Protein AF-0000000073407447 (afdb_homodimer)

Structure (mmCIF, N/CA/C/O backbone):
data_AF-0000000073407447-model_v1
#
loop_
_entity.id
_entity.type
_entity.pdbx_description
1 polymer 'Isochorismatase family protein'
#
loop_
_atom_site.group_PDB
_atom_site.id
_atom_site.type_symbol
_atom_site.label_atom_id
_atom_site.label_alt_id
_atom_site.label_comp_id
_atom_site.label_asym_id
_atom_site.label_entit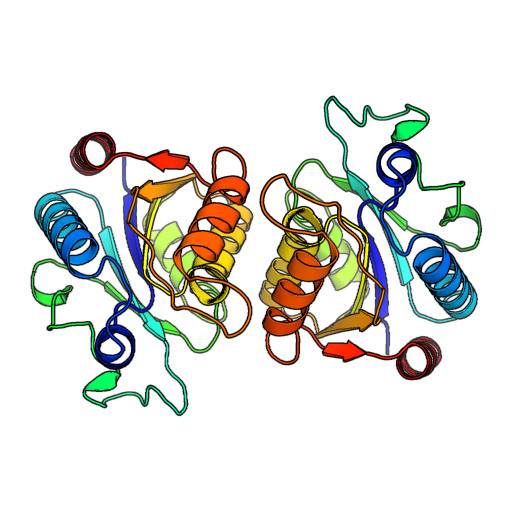y_id
_atom_site.label_seq_id
_atom_site.pdbx_PDB_ins_code
_atom_site.Cartn_x
_atom_site.Cartn_y
_atom_site.Cartn_z
_atom_site.occupancy
_atom_site.B_iso_or_equiv
_atom_site.auth_seq_id
_atom_site.auth_comp_id
_atom_site.auth_asym_id
_atom_site.auth_atom_id
_atom_site.pdbx_PDB_model_num
ATOM 1 N N . MET A 1 1 ? -17.25 -22.188 -3.436 1 57.66 1 MET A N 1
ATOM 2 C CA . MET A 1 1 ? -16.812 -20.812 -3.305 1 57.66 1 MET A CA 1
ATOM 3 C C . MET A 1 1 ? -15.688 -20.5 -4.273 1 57.66 1 MET A C 1
ATOM 5 O O . MET A 1 1 ? -14.836 -21.344 -4.535 1 57.66 1 MET A O 1
ATOM 9 N N . THR A 1 2 ? -15.875 -19.438 -5.273 1 84.75 2 THR A N 1
ATOM 10 C CA . THR A 1 2 ? -14.961 -19.188 -6.383 1 84.75 2 THR A CA 1
ATOM 11 C C . THR A 1 2 ? -13.797 -18.312 -5.934 1 84.75 2 THR A C 1
ATOM 13 O O . THR A 1 2 ? -13.992 -17.312 -5.242 1 84.75 2 THR A O 1
ATOM 16 N N . CYS A 1 3 ? -12.609 -18.906 -5.887 1 93.19 3 CYS A N 1
ATOM 17 C CA . CYS A 1 3 ? -11.391 -18.172 -5.555 1 93.19 3 CYS A CA 1
ATOM 18 C C . CYS A 1 3 ? -10.492 -18.031 -6.777 1 93.19 3 CYS A C 1
ATOM 20 O O . CYS A 1 3 ? -10.734 -18.656 -7.809 1 93.19 3 CYS A O 1
ATOM 22 N N . ALA A 1 4 ? -9.586 -17.078 -6.684 1 96.62 4 ALA A N 1
ATOM 23 C CA . ALA A 1 4 ? -8.57 -16.938 -7.719 1 96.62 4 ALA A CA 1
ATOM 24 C C . ALA A 1 4 ? -7.168 -17.016 -7.125 1 96.62 4 ALA A C 1
ATOM 26 O O . ALA A 1 4 ? -6.914 -16.469 -6.047 1 96.62 4 ALA A O 1
ATOM 27 N N . LEU A 1 5 ? -6.359 -17.734 -7.762 1 97.06 5 LEU A N 1
ATOM 28 C CA . LEU A 1 5 ? -4.922 -17.734 -7.508 1 97.06 5 LEU A CA 1
ATOM 29 C C . LEU A 1 5 ? -4.215 -16.703 -8.375 1 97.06 5 LEU A C 1
ATOM 31 O O . LEU A 1 5 ? -4.098 -16.875 -9.586 1 97.06 5 LEU A O 1
ATOM 35 N N . LEU A 1 6 ? -3.838 -15.617 -7.75 1 98.31 6 LEU A N 1
ATOM 36 C CA . LEU A 1 6 ? -3.158 -14.523 -8.438 1 98.31 6 LEU A CA 1
ATOM 37 C C . LEU A 1 6 ? -1.645 -14.664 -8.32 1 98.31 6 LEU A C 1
ATOM 39 O O . LEU A 1 6 ? -1.095 -14.609 -7.219 1 98.31 6 LEU A O 1
ATOM 43 N N . LEU A 1 7 ? -1 -14.852 -9.414 1 98.75 7 LEU A N 1
ATOM 44 C CA . LEU A 1 7 ? 0.441 -15.055 -9.492 1 98.75 7 LEU A CA 1
ATOM 45 C C . LEU A 1 7 ? 1.135 -13.836 -10.086 1 98.75 7 LEU A C 1
ATOM 47 O O . LEU A 1 7 ? 1.098 -13.633 -11.305 1 98.75 7 LEU A O 1
ATOM 51 N N . ILE A 1 8 ? 1.81 -13.062 -9.227 1 98.88 8 ILE A N 1
ATOM 52 C CA . ILE A 1 8 ? 2.205 -11.695 -9.555 1 98.88 8 ILE A CA 1
ATOM 53 C C . ILE A 1 8 ? 3.693 -11.656 -9.891 1 98.88 8 ILE A C 1
ATOM 55 O O . ILE A 1 8 ? 4.539 -11.898 -9.031 1 98.88 8 ILE A O 1
ATOM 59 N N . ASP A 1 9 ? 4.035 -11.367 -11.125 1 98.75 9 ASP A N 1
ATOM 60 C CA . ASP A 1 9 ? 5.367 -11.031 -11.617 1 98.75 9 ASP A CA 1
ATOM 61 C C . ASP A 1 9 ? 6.32 -12.219 -11.469 1 98.75 9 ASP A C 1
ATOM 63 O O . ASP A 1 9 ? 7.5 -12.039 -11.156 1 98.75 9 ASP A O 1
ATOM 67 N N . ILE A 1 10 ? 5.785 -13.43 -11.484 1 98.69 10 ILE A N 1
ATOM 68 C CA . ILE A 1 10 ? 6.617 -14.625 -11.539 1 98.69 10 ILE A CA 1
ATOM 69 C C . ILE A 1 10 ? 7.117 -14.836 -12.969 1 98.69 10 ILE A C 1
ATOM 71 O O . ILE A 1 10 ? 6.621 -15.711 -13.688 1 98.69 10 ILE A O 1
ATOM 75 N N . GLN A 1 11 ? 8.07 -14.047 -13.312 1 98.69 11 GLN A N 1
ATOM 76 C CA . GLN A 1 11 ? 8.562 -13.945 -14.688 1 98.69 11 GLN A CA 1
ATOM 77 C C . GLN A 1 11 ? 10.023 -14.367 -14.781 1 98.69 11 GLN A C 1
ATOM 79 O O . GLN A 1 11 ? 10.781 -14.234 -13.812 1 98.69 11 GLN A O 1
ATOM 84 N N . GLN A 1 12 ? 10.438 -14.805 -15.969 1 98.5 12 GLN A N 1
ATOM 85 C CA . GLN A 1 12 ? 11.758 -15.383 -16.172 1 98.5 12 GLN A CA 1
ATOM 86 C C . GLN A 1 12 ? 12.852 -14.398 -15.781 1 98.5 12 GLN A C 1
ATOM 88 O O . GLN A 1 12 ? 13.781 -14.75 -15.047 1 98.5 12 GLN A O 1
ATOM 93 N N . GLY A 1 13 ? 12.781 -13.164 -16.25 1 98.25 13 GLY A N 1
ATOM 94 C CA . GLY A 1 13 ? 13.805 -12.164 -16 1 98.25 13 GLY A CA 1
ATOM 95 C C . GLY A 1 13 ? 13.984 -11.844 -14.531 1 98.25 13 GLY A C 1
ATOM 96 O O . GLY A 1 13 ? 15.094 -11.547 -14.086 1 98.25 13 GLY A O 1
ATOM 97 N N . ILE A 1 14 ? 12.922 -11.875 -13.758 1 98.44 14 ILE A N 1
ATOM 98 C CA . ILE A 1 14 ? 12.969 -11.602 -12.328 1 98.44 14 ILE A CA 1
ATOM 99 C C . ILE A 1 14 ? 13.531 -12.812 -11.586 1 98.44 14 ILE A C 1
ATOM 101 O O . ILE A 1 14 ? 14.398 -12.672 -10.727 1 98.44 14 ILE A O 1
ATOM 105 N N . MET A 1 15 ? 13.109 -13.969 -12.031 1 98.44 15 MET A N 1
ATOM 106 C CA . MET A 1 15 ? 13.508 -15.203 -11.352 1 98.44 15 MET A CA 1
ATOM 107 C C . MET A 1 15 ? 14.969 -15.539 -11.648 1 98.44 15 MET A C 1
ATOM 109 O O . MET A 1 15 ? 15.617 -16.234 -10.875 1 98.44 15 MET A O 1
ATOM 113 N N . ASP A 1 16 ? 15.477 -15.039 -12.688 1 97.75 16 ASP A N 1
ATOM 114 C CA . ASP A 1 16 ? 16.875 -15.258 -13.055 1 97.75 16 ASP A CA 1
ATOM 115 C C . ASP A 1 16 ? 17.812 -14.617 -12.039 1 97.75 16 ASP A C 1
ATOM 117 O O . ASP A 1 16 ? 19 -14.984 -11.969 1 97.75 16 ASP A O 1
ATOM 121 N N . LYS A 1 17 ? 17.297 -13.68 -11.328 1 97.38 17 LYS A N 1
ATOM 122 C CA . LYS A 1 17 ? 18.125 -13.023 -10.312 1 97.38 17 LYS A CA 1
ATOM 123 C C . LYS A 1 17 ? 18.266 -13.906 -9.078 1 97.38 17 LYS A C 1
ATOM 125 O O . LYS A 1 17 ? 18.953 -13.539 -8.133 1 97.38 17 LYS A O 1
ATOM 130 N N . LYS A 1 18 ? 17.609 -15.047 -9 1 96.56 18 LYS A N 1
ATOM 131 C CA . LYS A 1 18 ? 17.734 -16.125 -8.031 1 96.56 18 LYS A CA 1
ATOM 132 C C . LYS A 1 18 ? 17.484 -15.625 -6.613 1 96.56 18 LYS A C 1
ATOM 134 O O . LYS A 1 18 ? 18.359 -15.734 -5.75 1 96.56 18 LYS A O 1
ATOM 139 N N . PRO A 1 19 ? 16.266 -15.109 -6.383 1 97.56 19 PRO A N 1
ATOM 140 C CA . PRO A 1 19 ? 15.953 -14.758 -4.996 1 97.56 19 PRO A CA 1
ATOM 141 C C . PRO A 1 19 ? 16.125 -15.93 -4.035 1 97.56 19 PRO A C 1
ATOM 143 O O . PRO A 1 19 ? 16.016 -17.094 -4.441 1 97.56 19 PRO A O 1
ATOM 146 N N . LYS A 1 20 ? 16.422 -15.594 -2.793 1 97 20 LYS A N 1
ATOM 147 C CA . LYS A 1 20 ? 16.516 -16.625 -1.771 1 97 20 LYS A CA 1
ATOM 148 C C . LYS A 1 20 ? 15.203 -17.391 -1.632 1 97 20 LYS A C 1
ATOM 150 O O . LYS A 1 20 ? 14.133 -16.828 -1.869 1 97 20 LYS A O 1
ATOM 155 N N . HIS A 1 21 ? 15.195 -18.672 -1.326 1 97.94 21 HIS A N 1
ATOM 156 C CA . HIS A 1 21 ? 14.047 -19.531 -1.045 1 97.94 21 HIS A CA 1
ATOM 157 C C . HIS A 1 21 ? 13.336 -19.938 -2.33 1 97.94 21 HIS A C 1
ATOM 159 O O . HIS A 1 21 ? 12.172 -20.344 -2.295 1 97.94 21 HIS A O 1
ATOM 165 N N . LEU A 1 22 ? 14.055 -19.797 -3.449 1 97.94 22 LEU A N 1
ATOM 166 C CA . LEU A 1 22 ? 13.484 -20.062 -4.766 1 97.94 22 LEU A CA 1
ATOM 167 C C . LEU A 1 22 ? 12.969 -21.5 -4.863 1 97.94 22 LEU A C 1
ATOM 169 O O . LEU A 1 22 ? 11.898 -21.75 -5.41 1 97.94 22 LEU A O 1
ATOM 173 N N . THR A 1 23 ? 13.688 -22.438 -4.371 1 97.81 23 THR A N 1
ATOM 174 C CA . THR A 1 23 ? 13.312 -23.844 -4.465 1 97.81 23 THR A CA 1
ATOM 175 C C . THR A 1 23 ? 12.016 -24.109 -3.717 1 97.81 23 THR A C 1
ATOM 177 O O . THR A 1 23 ? 11.102 -24.734 -4.254 1 97.81 23 THR A O 1
ATOM 180 N N . ASN A 1 24 ? 11.922 -23.641 -2.504 1 98.06 24 ASN A N 1
ATOM 181 C CA . ASN A 1 24 ? 10.703 -23.812 -1.723 1 98.06 24 ASN A CA 1
ATOM 182 C C . ASN A 1 24 ? 9.516 -23.109 -2.373 1 98.06 24 ASN A C 1
ATOM 184 O O . ASN A 1 24 ? 8.398 -23.625 -2.354 1 98.06 24 ASN A O 1
ATOM 188 N N . PHE A 1 25 ? 9.766 -21.969 -2.891 1 98.62 25 PHE A N 1
ATOM 189 C CA . PHE A 1 25 ? 8.727 -21.219 -3.594 1 98.62 25 PHE A CA 1
ATOM 190 C C . PHE A 1 2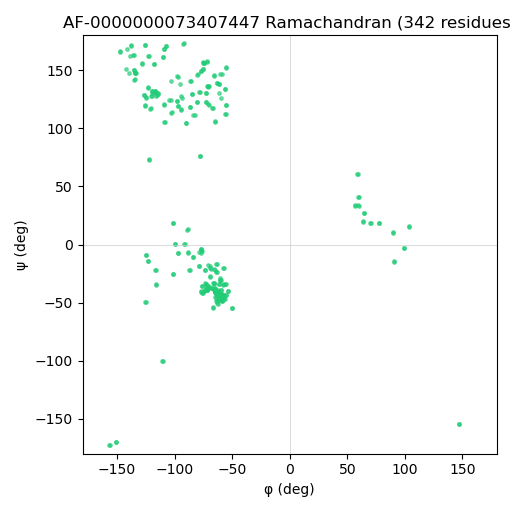5 ? 8.211 -21.984 -4.797 1 98.62 25 PHE A C 1
ATOM 192 O O . PHE A 1 25 ? 7.004 -22.062 -5.027 1 98.62 25 PHE A O 1
ATOM 199 N N . ALA A 1 26 ? 9.141 -22.594 -5.555 1 98.19 26 ALA A N 1
ATOM 200 C CA . ALA A 1 26 ? 8.781 -23.344 -6.746 1 98.19 26 ALA A CA 1
ATOM 201 C C . ALA A 1 26 ? 7.91 -24.547 -6.391 1 98.19 26 ALA A C 1
ATOM 203 O O . ALA A 1 26 ? 6.906 -24.812 -7.059 1 98.19 26 ALA A O 1
ATOM 204 N N . VAL A 1 27 ? 8.266 -25.203 -5.367 1 97.75 27 VAL A N 1
ATOM 205 C CA . VAL A 1 27 ? 7.516 -26.375 -4.93 1 97.75 27 VAL A CA 1
ATOM 206 C C . VAL A 1 27 ? 6.105 -25.953 -4.516 1 97.75 27 VAL A C 1
ATOM 208 O O . VAL A 1 27 ? 5.125 -26.594 -4.914 1 97.75 27 VAL A O 1
ATOM 211 N N . LEU A 1 28 ? 5.984 -24.922 -3.76 1 97.94 28 LEU A N 1
ATOM 212 C CA . LEU A 1 28 ? 4.695 -24.406 -3.312 1 97.94 28 LEU A CA 1
ATOM 213 C C . LEU A 1 28 ? 3.828 -24 -4.5 1 97.94 28 LEU A C 1
ATOM 215 O O . LEU A 1 28 ? 2.65 -24.359 -4.562 1 97.94 28 LEU A O 1
ATOM 219 N N . LEU A 1 29 ? 4.445 -23.281 -5.434 1 97.56 29 LEU A N 1
ATOM 220 C CA . LEU A 1 29 ? 3.748 -22.844 -6.637 1 97.56 29 LEU A CA 1
ATOM 221 C C . LEU A 1 29 ? 3.209 -24.031 -7.422 1 97.56 29 LEU A C 1
ATOM 223 O O . LEU A 1 29 ? 2.033 -24.062 -7.793 1 97.56 29 LEU A O 1
ATOM 227 N N . ASP A 1 30 ? 4.023 -25 -7.605 1 96.44 30 ASP A N 1
ATOM 228 C CA . ASP A 1 30 ? 3.631 -26.172 -8.383 1 96.44 30 ASP A CA 1
ATOM 229 C C . ASP A 1 30 ? 2.502 -26.938 -7.695 1 96.44 30 ASP A C 1
ATOM 231 O O . ASP A 1 30 ? 1.567 -27.406 -8.352 1 96.44 30 ASP A O 1
ATOM 235 N N . ASP A 1 31 ? 2.592 -27.031 -6.398 1 95.12 31 ASP A N 1
ATOM 236 C CA . ASP A 1 31 ? 1.543 -27.703 -5.641 1 95.12 31 ASP A CA 1
ATOM 237 C C . ASP A 1 31 ? 0.209 -26.984 -5.773 1 95.12 31 ASP A C 1
ATOM 239 O O . ASP A 1 31 ? -0.836 -27.609 -5.945 1 95.12 31 ASP A O 1
ATOM 243 N N . LEU A 1 32 ? 0.205 -25.672 -5.684 1 95 32 LEU A N 1
ATOM 244 C CA . LEU A 1 32 ? -1.021 -24.891 -5.773 1 95 32 LEU A CA 1
ATOM 245 C C . LEU A 1 32 ? -1.585 -24.922 -7.191 1 95 32 LEU A C 1
ATOM 247 O O . LEU A 1 32 ? -2.803 -24.984 -7.379 1 95 32 LEU A O 1
ATOM 251 N N . LEU A 1 33 ? -0.686 -24.906 -8.188 1 95.2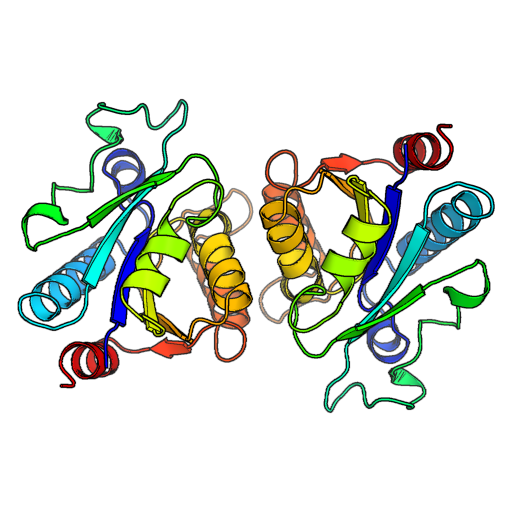5 33 LEU A N 1
ATOM 252 C CA . LEU A 1 33 ? -1.129 -25 -9.578 1 95.25 33 LEU A CA 1
ATOM 253 C C . LEU A 1 33 ? -1.81 -26.344 -9.836 1 95.25 33 LEU A C 1
ATOM 255 O O . LEU A 1 33 ? -2.857 -26.406 -10.484 1 95.25 33 LEU A O 1
ATOM 259 N N . LEU A 1 34 ? -1.214 -27.359 -9.32 1 92.69 34 LEU A N 1
ATOM 260 C CA . LEU A 1 34 ? -1.783 -28.688 -9.484 1 92.69 34 LEU A CA 1
ATOM 261 C C . LEU A 1 34 ? -3.145 -28.797 -8.805 1 92.69 34 LEU A C 1
ATOM 263 O O . LEU A 1 34 ? -4.078 -29.375 -9.359 1 92.69 34 LEU A O 1
ATOM 267 N N . SER A 1 35 ? -3.232 -28.234 -7.66 1 91.75 35 SER A N 1
ATOM 268 C CA . SER A 1 35 ? -4.5 -28.25 -6.934 1 91.75 35 SER A CA 1
ATOM 269 C C . SER A 1 35 ? -5.574 -27.453 -7.676 1 91.75 35 SER A C 1
ATOM 271 O O . SER A 1 35 ? -6.746 -27.844 -7.668 1 91.75 35 SER A O 1
ATOM 273 N N . ALA A 1 36 ? -5.152 -26.406 -8.234 1 91.19 36 ALA A N 1
ATOM 274 C CA . ALA A 1 36 ? -6.098 -25.547 -8.938 1 91.19 36 ALA A CA 1
ATOM 275 C C . ALA A 1 36 ? -6.633 -26.234 -10.195 1 91.19 36 ALA A C 1
ATOM 277 O O . ALA A 1 36 ? -7.734 -25.922 -10.656 1 91.19 36 ALA A O 1
ATOM 278 N N . LYS A 1 37 ? -5.797 -27.219 -10.578 1 87.44 37 LYS A N 1
ATOM 279 C CA . LYS A 1 37 ? -6.227 -27.953 -11.766 1 87.44 37 LYS A CA 1
ATOM 280 C C . LYS A 1 37 ? -7.516 -28.719 -11.5 1 87.44 37 LYS A C 1
ATOM 282 O O . LYS A 1 37 ? -7.586 -29.516 -10.57 1 87.44 37 LYS A O 1
ATOM 287 N N . GLY A 1 38 ? -8.602 -28.328 -11.977 1 80.75 38 GLY A N 1
ATOM 288 C CA . GLY A 1 38 ? -9.875 -29.016 -11.82 1 80.75 38 GLY A CA 1
ATOM 289 C C . GLY A 1 38 ? -10.742 -28.422 -10.727 1 80.75 38 GLY A C 1
ATOM 290 O O . GLY A 1 38 ? -11.75 -29.016 -10.328 1 80.75 38 GLY A O 1
ATOM 291 N N . SER A 1 39 ? -10.227 -27.5 -10.109 1 87.81 39 SER A N 1
ATOM 292 C CA . SER A 1 39 ? -11 -26.781 -9.102 1 87.81 39 SER A CA 1
ATOM 293 C C . SER A 1 39 ? -11.688 -25.562 -9.703 1 87.81 39 SER A C 1
ATOM 295 O O . SER A 1 39 ? -11.57 -25.297 -10.906 1 87.81 39 SER A O 1
ATOM 297 N N . ASN A 1 40 ? -12.461 -25.016 -8.906 1 87.12 40 ASN A N 1
ATOM 298 C CA . ASN A 1 40 ? -13.125 -23.797 -9.344 1 87.12 40 ASN A CA 1
ATOM 299 C C . ASN A 1 40 ? -12.289 -22.562 -9.031 1 87.12 40 ASN A C 1
ATOM 301 O O . ASN A 1 40 ? -12.781 -21.438 -9.125 1 87.12 40 ASN A O 1
ATOM 305 N N . CYS A 1 41 ? -11.109 -22.812 -8.711 1 92.44 41 CYS A N 1
ATOM 306 C CA . CYS A 1 41 ? -10.188 -21.719 -8.445 1 92.44 41 CYS A CA 1
ATOM 307 C C . CYS A 1 41 ? -9.523 -21.234 -9.734 1 92.44 41 CYS A C 1
ATOM 309 O O . CYS A 1 41 ? -8.773 -21.984 -10.367 1 92.44 41 CYS A O 1
ATOM 311 N N . GLU A 1 42 ? -9.742 -20.047 -10.062 1 93.31 42 GLU A N 1
ATOM 312 C CA . GLU A 1 42 ? -9.188 -19.469 -11.281 1 93.31 42 GLU A CA 1
ATOM 313 C C . GLU A 1 42 ? -7.719 -19.094 -11.094 1 93.31 42 GLU A C 1
ATOM 315 O O . GLU A 1 42 ? -7.355 -18.484 -10.086 1 93.31 42 GLU A O 1
ATOM 320 N N . VAL A 1 43 ? -6.879 -19.516 -12.055 1 96.44 43 VAL A N 1
ATOM 321 C CA . VAL A 1 43 ? -5.473 -19.141 -12 1 96.44 43 VAL A CA 1
ATOM 322 C C . VAL A 1 43 ? -5.227 -17.938 -12.914 1 96.44 43 VAL A C 1
ATOM 324 O O . VAL A 1 43 ? -5.531 -17.984 -14.109 1 96.44 43 VAL A O 1
ATOM 327 N N . ILE A 1 44 ? -4.695 -16.859 -12.367 1 97.88 44 ILE A N 1
ATOM 328 C CA . ILE A 1 44 ? -4.438 -15.641 -13.117 1 97.88 44 ILE A CA 1
ATOM 329 C C . ILE A 1 44 ? -2.973 -15.242 -12.961 1 97.88 44 ILE A C 1
ATOM 331 O O . ILE A 1 44 ? -2.51 -14.977 -11.852 1 97.88 44 ILE A O 1
ATOM 335 N N . TRP A 1 45 ? -2.27 -15.172 -14.094 1 98.31 45 TRP A N 1
ATOM 336 C CA . TRP A 1 45 ? -0.884 -14.719 -14.117 1 98.31 45 TRP A CA 1
ATOM 337 C C . TRP A 1 45 ? -0.811 -13.227 -14.422 1 98.31 45 TRP A C 1
ATOM 339 O O . TRP A 1 45 ? -1.421 -12.75 -15.383 1 98.31 45 TRP A O 1
ATOM 349 N N . ILE A 1 46 ? -0.121 -12.508 -13.594 1 98.69 46 ILE A N 1
ATOM 350 C CA . ILE A 1 46 ? 0.13 -11.086 -13.805 1 98.69 46 ILE A CA 1
ATOM 351 C C . ILE A 1 46 ? 1.572 -10.875 -14.266 1 98.69 46 ILE A C 1
ATOM 353 O O . ILE A 1 46 ? 2.51 -11.344 -13.609 1 98.69 46 ILE A O 1
ATOM 357 N N . ARG A 1 47 ? 1.776 -10.227 -15.398 1 98.5 47 ARG A N 1
ATOM 358 C CA . ARG A 1 47 ? 3.115 -9.914 -15.891 1 98.5 47 ARG A CA 1
ATOM 359 C C . ARG A 1 47 ? 3.352 -8.406 -15.914 1 98.5 47 ARG A C 1
ATOM 361 O O . ARG A 1 47 ? 2.5 -7.652 -16.391 1 98.5 47 ARG A O 1
ATOM 368 N N . HIS A 1 48 ? 4.449 -8.039 -15.352 1 98.5 48 HIS A N 1
ATOM 369 C CA . HIS A 1 48 ? 4.883 -6.648 -15.406 1 98.5 48 HIS A CA 1
ATOM 370 C C . HIS A 1 48 ? 5.688 -6.371 -16.672 1 98.5 48 HIS A C 1
ATOM 372 O O . HIS A 1 48 ? 6.473 -7.211 -17.109 1 98.5 48 HIS A O 1
ATOM 378 N N . HIS A 1 49 ? 5.473 -5.246 -17.25 1 97.19 49 HIS A N 1
ATOM 379 C CA . HIS A 1 49 ? 6.27 -4.809 -18.391 1 97.19 49 HIS A CA 1
ATOM 380 C C . HIS A 1 49 ? 6.898 -3.443 -18.141 1 97.19 49 HIS A C 1
ATOM 382 O O . HIS A 1 49 ? 6.219 -2.521 -17.672 1 97.19 49 HIS A O 1
ATOM 388 N N . ASP A 1 50 ? 8.18 -3.344 -18.297 1 95.94 50 ASP A N 1
ATOM 389 C CA . ASP A 1 50 ? 8.945 -2.102 -18.328 1 95.94 50 ASP A CA 1
ATOM 390 C C . ASP A 1 50 ? 10.195 -2.25 -19.203 1 95.94 50 ASP A C 1
ATOM 392 O O . ASP A 1 50 ? 10.266 -3.146 -20.047 1 95.94 50 ASP A O 1
ATOM 396 N N . LYS A 1 51 ? 11.133 -1.293 -19.203 1 94.62 51 LYS A N 1
ATOM 397 C CA . LYS A 1 51 ? 12.32 -1.3 -20.062 1 94.62 51 LYS A CA 1
ATOM 398 C C . LYS A 1 51 ? 13.18 -2.531 -19.781 1 94.62 51 LYS A C 1
ATOM 400 O O . LYS A 1 51 ? 13.844 -3.041 -20.688 1 94.62 51 LYS A O 1
ATOM 405 N N . GLU A 1 52 ? 13.148 -3.053 -18.531 1 94.75 52 GLU A N 1
ATOM 406 C CA . GLU A 1 52 ? 13.969 -4.195 -18.141 1 94.75 52 GLU A CA 1
ATOM 407 C C . GLU A 1 52 ? 13.266 -5.512 -18.453 1 94.75 52 GLU A C 1
ATOM 409 O O . GLU A 1 52 ? 13.891 -6.574 -18.453 1 94.75 52 GLU A O 1
ATOM 414 N N . LEU A 1 53 ? 11.969 -5.449 -18.562 1 97.5 53 LEU A N 1
ATOM 415 C CA . LEU A 1 53 ? 11.133 -6.578 -18.938 1 97.5 53 LEU A CA 1
ATOM 416 C C . LEU A 1 53 ? 10.32 -6.25 -20.188 1 97.5 53 LEU A C 1
ATOM 418 O O . LEU A 1 53 ? 9.086 -6.176 -20.141 1 97.5 53 LEU A O 1
ATOM 422 N N . PRO A 1 54 ? 11.016 -6.219 -21.328 1 96.5 54 PRO A N 1
ATOM 423 C CA . PRO A 1 54 ? 10.305 -5.832 -22.547 1 96.5 54 PRO A CA 1
ATOM 424 C C . PRO A 1 54 ? 9.312 -6.898 -23.016 1 96.5 54 PRO A C 1
ATOM 426 O O . PRO A 1 54 ? 9.656 -8.086 -23.078 1 96.5 54 PRO A O 1
ATOM 429 N N . GLN A 1 55 ? 8.195 -6.43 -23.375 1 95.69 55 GLN A N 1
ATOM 430 C CA . GLN A 1 55 ? 7.16 -7.348 -23.828 1 95.69 55 GLN A CA 1
ATOM 431 C C . GLN A 1 55 ? 7.652 -8.211 -24.984 1 95.69 55 GLN A C 1
ATOM 433 O O . GLN A 1 55 ? 8.312 -7.715 -25.906 1 95.69 55 GLN A O 1
ATOM 438 N N . GLY A 1 56 ? 7.371 -9.484 -24.859 1 95.19 56 GLY A N 1
ATOM 439 C CA . GLY A 1 56 ? 7.723 -10.398 -25.922 1 95.19 56 GLY A CA 1
ATOM 440 C C . GLY A 1 56 ? 9.102 -11 -25.766 1 95.19 56 GLY A C 1
ATOM 441 O O . GLY A 1 56 ? 9.461 -11.945 -26.484 1 95.19 56 GLY A O 1
ATOM 442 N N . SER A 1 57 ? 9.93 -10.461 -24.906 1 97.06 57 SER A N 1
ATOM 443 C CA . SER A 1 57 ? 11.266 -11.008 -24.656 1 97.06 57 SER A CA 1
ATOM 444 C C . SER A 1 57 ? 11.195 -12.273 -23.812 1 97.06 57 SER A C 1
ATOM 446 O O . SER A 1 57 ? 10.195 -12.516 -23.125 1 97.06 57 SER A O 1
ATOM 448 N N . PRO A 1 58 ? 12.219 -13.094 -23.906 1 96.94 58 PRO A N 1
ATOM 449 C CA . PRO A 1 58 ? 12.266 -14.273 -23.047 1 96.94 58 PRO A CA 1
ATOM 450 C C . PRO A 1 58 ? 12.172 -13.922 -21.562 1 96.94 58 PRO A C 1
ATOM 452 O O . PRO A 1 58 ? 11.555 -14.656 -20.781 1 96.94 58 PRO A O 1
ATOM 455 N N . GLN A 1 59 ? 12.719 -12.797 -21.141 1 97.62 59 GLN A N 1
ATOM 456 C CA . GLN A 1 59 ? 12.727 -12.367 -19.75 1 97.62 59 GLN A CA 1
ATOM 457 C C . GLN A 1 59 ? 11.32 -11.992 -19.281 1 97.62 59 GLN A C 1
ATOM 459 O O . GLN A 1 59 ? 11.008 -12.102 -18.094 1 97.62 59 GLN A O 1
ATOM 464 N N . TRP A 1 60 ? 10.508 -11.57 -20.203 1 98.12 60 TRP A N 1
ATOM 465 C CA . TRP A 1 60 ? 9.156 -11.086 -19.906 1 98.12 60 TRP A CA 1
ATOM 466 C C . TRP A 1 60 ? 8.203 -12.258 -19.688 1 98.12 60 TRP A C 1
ATOM 468 O O . TRP A 1 60 ? 7.145 -12.094 -19.078 1 98.12 60 TRP A O 1
ATOM 478 N N . GLU A 1 61 ? 8.547 -13.422 -20.125 1 97.38 61 GLU A N 1
ATOM 479 C CA . GLU A 1 61 ? 7.672 -14.594 -20.094 1 97.38 61 GLU A CA 1
ATOM 480 C C . GLU A 1 61 ? 7.504 -15.117 -18.672 1 97.38 61 GLU A C 1
ATOM 482 O O . GLU A 1 61 ? 8.32 -14.82 -17.797 1 97.38 61 GLU A O 1
ATOM 487 N N . ILE A 1 62 ? 6.434 -15.828 -18.5 1 98.06 62 ILE A N 1
ATOM 488 C CA . ILE A 1 62 ? 6.191 -16.5 -17.219 1 98.06 62 ILE A CA 1
ATOM 489 C C . ILE A 1 62 ? 7.312 -17.5 -16.938 1 98.06 62 ILE A C 1
ATOM 491 O O . ILE A 1 62 ? 7.742 -18.219 -17.844 1 98.06 62 ILE A O 1
ATOM 495 N N . TRP A 1 63 ? 7.777 -17.562 -15.727 1 98.25 63 TRP A N 1
ATOM 496 C CA . TRP A 1 63 ? 8.914 -18.359 -15.281 1 98.25 63 TRP A CA 1
ATOM 497 C C . TRP A 1 63 ? 8.727 -19.828 -15.633 1 98.25 63 TRP A C 1
ATOM 499 O O . TRP A 1 63 ? 7.777 -20.469 -15.164 1 98.25 63 TRP A O 1
ATOM 509 N N . GLU A 1 64 ? 9.586 -20.375 -16.609 1 97 64 GLU A N 1
ATOM 510 C CA . GLU A 1 64 ? 9.656 -21.781 -17.016 1 97 64 GLU A CA 1
ATOM 511 C C . GLU A 1 64 ? 8.344 -22.219 -17.656 1 97 64 GLU A C 1
ATOM 513 O O . GLU A 1 64 ? 7.977 -23.406 -17.578 1 97 64 GLU A O 1
ATOM 518 N N . GLN A 1 65 ? 7.559 -21.25 -18.109 1 94.62 65 GLN A N 1
ATOM 519 C CA . GLN A 1 65 ? 6.312 -21.484 -18.828 1 94.62 65 GLN A CA 1
ATOM 520 C C . GLN A 1 65 ? 5.332 -22.297 -17.969 1 94.62 65 GLN A C 1
ATOM 522 O O . GLN A 1 65 ? 4.637 -23.172 -18.469 1 94.62 65 GLN A O 1
ATOM 527 N N . ARG A 1 66 ? 5.293 -21.953 -16.734 1 94.81 66 ARG A N 1
ATOM 528 C CA . ARG A 1 66 ? 4.484 -22.703 -15.766 1 94.81 66 ARG A CA 1
ATOM 529 C C . ARG A 1 66 ? 2.998 -22.5 -16.031 1 94.81 66 ARG A C 1
ATOM 531 O O . ARG A 1 66 ? 2.164 -23.266 -15.539 1 94.81 66 ARG A O 1
ATOM 538 N N . HIS A 1 67 ? 2.652 -21.484 -16.75 1 89.5 67 HIS A N 1
ATOM 539 C CA . HIS A 1 67 ? 1.25 -21.234 -17.062 1 89.5 67 HIS A CA 1
ATOM 540 C C . HIS A 1 67 ? 0.667 -22.359 -17.906 1 89.5 67 HIS A C 1
ATOM 542 O O . HIS A 1 67 ? -0.555 -22.484 -18.031 1 89.5 67 HIS A O 1
ATOM 548 N N . LEU A 1 68 ? 1.485 -23.109 -18.469 1 86.75 68 LEU A N 1
ATOM 549 C CA . LEU A 1 68 ? 1.022 -24.141 -19.391 1 86.75 68 LEU A CA 1
ATOM 550 C C . LEU A 1 68 ? 0.449 -25.344 -18.625 1 86.75 68 LEU A C 1
ATOM 552 O O . LEU A 1 68 ? -0.205 -26.203 -19.219 1 86.75 68 LEU A O 1
ATOM 556 N N . VAL A 1 69 ? 0.601 -25.312 -17.297 1 80.62 69 VAL A N 1
ATOM 557 C CA . VAL A 1 69 ? 0.154 -26.422 -16.453 1 80.62 69 VAL A CA 1
ATOM 558 C C . VAL A 1 69 ? -1.37 -26.422 -16.375 1 80.62 69 VAL A C 1
ATOM 560 O O . VAL A 1 69 ? -1.992 -27.484 -16.25 1 80.62 69 VAL A O 1
ATOM 563 N N . THR A 1 70 ? -1.988 -25.219 -16.359 1 77.75 70 THR A N 1
ATOM 564 C CA . THR A 1 70 ? -3.43 -25.094 -16.188 1 77.75 70 THR A CA 1
ATOM 565 C C . THR A 1 70 ? -3.992 -24.031 -17.125 1 77.75 70 THR A C 1
ATOM 567 O O . THR A 1 70 ? -3.238 -23.344 -17.828 1 77.75 70 THR A O 1
ATOM 570 N N . HIS A 1 71 ? -5.355 -24.188 -17.25 1 77.19 71 HIS A N 1
ATOM 571 C CA . HIS A 1 71 ? -6.004 -23.031 -17.875 1 77.19 71 HIS A CA 1
ATOM 572 C C . HIS A 1 71 ? -5.77 -21.766 -17.078 1 77.19 71 HIS A C 1
ATOM 574 O O . HIS A 1 71 ? -5.891 -21.766 -15.844 1 77.19 71 HIS A O 1
ATOM 580 N N . HIS A 1 72 ? -5.293 -20.875 -17.797 1 85.75 72 HIS A N 1
ATOM 581 C CA . HIS A 1 72 ? -4.906 -19.672 -17.062 1 85.75 72 HIS A CA 1
ATOM 582 C C . HIS A 1 72 ? -5.285 -18.406 -17.844 1 85.75 72 HIS A C 1
ATOM 584 O O . HIS A 1 72 ? -5.508 -18.469 -19.047 1 85.75 72 HIS A O 1
ATOM 590 N N . LYS A 1 73 ? -5.57 -17.484 -17.078 1 94.56 73 LYS A N 1
ATOM 591 C CA . LYS A 1 73 ? -5.676 -16.109 -17.562 1 94.56 73 LYS A CA 1
ATOM 592 C C . LYS A 1 73 ? -4.371 -15.352 -17.344 1 94.56 73 LYS A C 1
ATOM 594 O O . LYS A 1 73 ? -3.701 -15.531 -16.328 1 94.56 73 LYS A O 1
ATOM 599 N N . ILE A 1 74 ? -4.004 -14.562 -18.406 1 97.5 74 ILE A N 1
ATOM 600 C CA . ILE A 1 74 ? -2.811 -13.734 -18.281 1 97.5 74 ILE A CA 1
ATOM 601 C C . ILE A 1 74 ? -3.191 -12.258 -18.406 1 97.5 74 ILE A C 1
ATOM 603 O O . ILE A 1 74 ? -3.926 -11.883 -19.328 1 97.5 74 ILE A O 1
ATOM 607 N N . ILE A 1 75 ? -2.768 -11.43 -17.516 1 98.19 75 ILE A N 1
ATOM 608 C CA . ILE A 1 75 ? -2.988 -9.992 -17.531 1 98.19 75 ILE A CA 1
ATOM 609 C C . ILE A 1 75 ? -1.65 -9.266 -17.406 1 98.19 75 ILE A C 1
ATOM 611 O O . ILE A 1 75 ? -0.844 -9.57 -16.531 1 98.19 75 ILE A O 1
ATOM 615 N N . ASP A 1 76 ? -1.375 -8.336 -18.281 1 98.31 76 ASP A N 1
ATOM 616 C CA . ASP A 1 76 ? -0.149 -7.543 -18.281 1 98.31 76 ASP A CA 1
ATOM 617 C C . ASP A 1 76 ? -0.369 -6.195 -17.594 1 98.31 76 ASP A C 1
ATOM 619 O O . ASP A 1 76 ? -1.439 -5.598 -17.719 1 98.31 76 ASP A O 1
ATOM 623 N N . LYS A 1 77 ? 0.633 -5.75 -16.906 1 98.38 77 LYS A N 1
ATOM 624 C CA . LYS A 1 77 ? 0.541 -4.477 -16.188 1 98.38 77 LYS A CA 1
ATOM 625 C C . LYS A 1 77 ? 1.8 -3.641 -16.391 1 98.38 77 LYS A C 1
ATOM 627 O O . LYS A 1 77 ? 2.855 -4.172 -16.75 1 98.38 77 LYS A O 1
ATOM 632 N N . THR A 1 78 ? 1.664 -2.301 -16.078 1 97.62 78 THR A N 1
ATOM 633 C CA . THR A 1 78 ? 2.809 -1.401 -16.188 1 97.62 78 THR A CA 1
ATOM 634 C C . THR A 1 78 ? 3.082 -0.717 -14.852 1 97.62 78 THR A C 1
ATOM 636 O O . THR A 1 78 ? 4.148 -0.136 -14.648 1 97.62 78 THR A O 1
ATOM 639 N N . TYR A 1 79 ? 2.172 -0.767 -13.922 1 98.25 79 TYR A N 1
ATOM 640 C CA . TYR A 1 79 ? 2.348 -0.205 -12.594 1 98.25 79 TYR A CA 1
ATOM 641 C C . TYR A 1 79 ? 2.529 -1.308 -11.555 1 98.25 79 TYR A C 1
ATOM 643 O O . TYR A 1 79 ? 2.334 -2.488 -11.852 1 98.25 79 TYR A O 1
ATOM 651 N N . ASN A 1 80 ? 2.877 -0.941 -10.367 1 98.56 80 ASN A N 1
ATOM 652 C CA . ASN A 1 80 ? 3.102 -1.913 -9.305 1 98.56 80 ASN A CA 1
ATOM 653 C C . ASN A 1 80 ? 1.823 -2.674 -8.961 1 98.56 80 ASN A C 1
ATOM 655 O O . ASN A 1 80 ? 1.841 -3.9 -8.844 1 98.56 80 ASN A O 1
ATOM 659 N N . SER A 1 81 ? 0.726 -2.023 -8.891 1 98.75 81 SER A N 1
ATOM 660 C CA . SER A 1 81 ? -0.559 -2.654 -8.609 1 98.75 81 SER A CA 1
ATOM 661 C C . SER A 1 81 ? -1.038 -3.48 -9.797 1 98.75 81 SER A C 1
ATOM 663 O O . SER A 1 81 ? -1.03 -3.006 -10.938 1 98.75 81 SER A O 1
ATOM 665 N N . CYS A 1 82 ? -1.512 -4.625 -9.492 1 98.69 82 CYS A N 1
ATOM 666 C CA . CYS A 1 82 ? -2.029 -5.441 -10.586 1 98.69 82 CYS A CA 1
ATOM 667 C C . CYS A 1 82 ? -3.408 -4.957 -11.023 1 98.69 82 CYS A C 1
ATOM 669 O O . CYS A 1 82 ? -3.922 -5.391 -12.055 1 98.69 82 CYS A O 1
ATOM 671 N N . PHE A 1 83 ? -3.951 -3.971 -10.344 1 98.81 83 PHE A N 1
ATOM 672 C CA . PHE A 1 83 ? -5.301 -3.498 -10.625 1 98.81 83 PHE A CA 1
ATOM 673 C C . PHE A 1 83 ? -5.262 -2.213 -11.445 1 98.81 83 PHE A C 1
ATOM 675 O O . PHE A 1 83 ? -6.23 -1.877 -12.133 1 98.81 83 PHE A O 1
ATOM 682 N N . LYS A 1 84 ? -4.195 -1.46 -11.344 1 98.56 84 LYS A N 1
ATOM 683 C CA . LYS A 1 84 ? -4.16 -0.139 -11.961 1 98.56 84 LYS A CA 1
ATOM 684 C C . LYS A 1 84 ? -4.055 -0.247 -13.484 1 98.56 84 LYS A C 1
ATOM 686 O O . LYS A 1 84 ? -3.098 -0.825 -14 1 98.56 84 LYS A O 1
ATOM 691 N N . ASP A 1 85 ? -4.992 0.331 -14.125 1 97.94 85 ASP A N 1
ATOM 692 C CA . ASP A 1 85 ? -5.059 0.386 -15.578 1 97.94 85 ASP A CA 1
ATOM 693 C C . ASP A 1 85 ? -5.047 -1.017 -16.188 1 97.94 85 ASP A C 1
ATOM 695 O O . ASP A 1 85 ? -4.383 -1.256 -17.203 1 97.94 85 ASP A O 1
ATOM 699 N N . THR A 1 86 ? -5.633 -1.978 -15.508 1 98.44 86 THR A N 1
ATOM 700 C CA . THR A 1 86 ? -5.875 -3.33 -15.992 1 98.44 86 THR A CA 1
ATOM 701 C C . THR A 1 86 ? -7.352 -3.691 -15.867 1 98.44 86 THR A C 1
ATOM 703 O O . THR A 1 86 ? -8.141 -2.918 -15.32 1 98.44 86 THR A O 1
ATOM 706 N N . HIS A 1 87 ? -7.73 -4.762 -16.391 1 98.12 87 HIS A N 1
ATOM 707 C CA . HIS A 1 87 ? -9.125 -5.184 -16.312 1 98.12 87 HIS A CA 1
ATOM 708 C C . HIS A 1 87 ? -9.32 -6.254 -15.25 1 98.12 87 HIS A C 1
ATOM 710 O O . HIS A 1 87 ? -10.32 -6.969 -15.258 1 98.12 87 HIS A O 1
ATOM 716 N N . LEU A 1 88 ? -8.352 -6.379 -14.32 1 98.62 88 LEU A N 1
ATOM 717 C CA . LEU A 1 88 ? -8.367 -7.461 -13.336 1 98.62 88 LEU A CA 1
ATOM 718 C C . LEU A 1 88 ? -9.594 -7.363 -12.445 1 98.62 88 LEU A C 1
ATOM 720 O O . LEU A 1 88 ? -10.305 -8.352 -12.25 1 98.62 88 LEU A O 1
ATOM 724 N N . HIS A 1 89 ? -9.82 -6.156 -11.867 1 98.56 89 HIS A N 1
ATOM 725 C CA . HIS A 1 89 ? -10.945 -5.996 -10.953 1 98.56 89 HIS A CA 1
ATOM 726 C C . HIS A 1 89 ? -12.266 -6.34 -11.633 1 98.56 89 HIS A C 1
ATOM 728 O O . HIS A 1 89 ? -13.07 -7.09 -11.086 1 98.56 89 HIS A O 1
ATOM 734 N N . ASP A 1 90 ? -12.453 -5.797 -12.828 1 98.31 90 ASP A N 1
ATOM 735 C CA . ASP A 1 90 ? -13.672 -6.07 -13.578 1 98.31 90 ASP A CA 1
ATOM 736 C C . ASP A 1 90 ? -13.82 -7.562 -13.859 1 98.31 90 ASP A C 1
ATOM 738 O O . ASP A 1 90 ? -14.922 -8.117 -13.742 1 98.31 90 ASP A O 1
ATOM 742 N N . TYR A 1 91 ? -12.734 -8.18 -14.234 1 98.06 91 TYR A N 1
ATOM 743 C CA . TYR A 1 91 ? -12.742 -9.609 -14.531 1 98.06 91 TYR A CA 1
ATOM 744 C C . TYR A 1 91 ? -13.133 -10.422 -13.297 1 98.06 91 TYR A C 1
ATOM 746 O O . TYR A 1 91 ? -14.008 -11.281 -13.375 1 98.06 91 TYR A O 1
ATOM 754 N N . LEU A 1 92 ? -12.547 -10.117 -12.125 1 98.12 92 LEU A N 1
ATOM 755 C CA . LEU A 1 92 ? -12.844 -10.836 -10.891 1 98.12 92 LEU A CA 1
ATOM 756 C C . LEU A 1 92 ? -14.305 -10.648 -10.484 1 98.12 92 LEU A C 1
ATOM 758 O O . LEU A 1 92 ? -14.961 -11.602 -10.07 1 98.12 92 LEU A O 1
ATOM 762 N N . GLN A 1 93 ? -14.82 -9.406 -10.656 1 97.88 93 GLN A N 1
ATOM 763 C CA . GLN A 1 93 ? -16.219 -9.125 -10.336 1 97.88 93 GLN A CA 1
ATOM 764 C C . GLN A 1 93 ? -17.156 -9.891 -11.258 1 97.88 93 GLN A C 1
ATOM 766 O O . GLN A 1 93 ? -18.172 -10.422 -10.812 1 97.88 93 GLN A O 1
ATOM 771 N N . SER A 1 94 ? -16.797 -9.961 -12.5 1 97.12 94 SER A N 1
ATOM 772 C CA . SER A 1 94 ? -17.641 -10.656 -13.469 1 97.12 94 SER A CA 1
ATOM 773 C C . SER A 1 94 ? -17.75 -12.141 -13.141 1 97.12 94 SER A C 1
ATOM 775 O O . SER A 1 94 ? -18.734 -12.781 -13.484 1 97.12 94 SER A O 1
ATOM 777 N N . LYS A 1 95 ? -16.766 -12.641 -12.43 1 95.5 95 LYS A N 1
ATOM 778 C CA . LYS A 1 95 ? -16.75 -14.055 -12.047 1 95.5 95 LYS A CA 1
ATOM 779 C C . LYS A 1 95 ? -17.234 -14.242 -10.617 1 95.5 95 LYS A C 1
ATOM 781 O O . LYS A 1 95 ? -17.219 -15.359 -10.094 1 95.5 95 LYS A O 1
ATOM 786 N N . HIS A 1 96 ? -17.594 -13.125 -9.969 1 96.19 96 HIS A N 1
ATOM 787 C CA . HIS A 1 96 ? -18.078 -13.125 -8.594 1 96.19 96 HIS A CA 1
ATOM 788 C C . HIS A 1 96 ? -17.047 -13.703 -7.637 1 96.19 96 HIS A C 1
ATOM 790 O O . HIS A 1 96 ? -17.391 -14.43 -6.707 1 96.19 96 HIS A O 1
ATOM 796 N N . ILE A 1 97 ? -15.836 -13.453 -7.953 1 96.75 97 ILE A N 1
ATOM 797 C CA . ILE A 1 97 ? -14.742 -13.906 -7.102 1 96.75 97 ILE A CA 1
ATOM 798 C C . ILE A 1 97 ? -14.5 -12.891 -5.984 1 96.75 97 ILE A C 1
ATOM 800 O O . ILE A 1 97 ? -14.328 -11.695 -6.25 1 96.75 97 ILE A O 1
ATOM 804 N N . SER A 1 98 ? -14.445 -13.406 -4.742 1 96.81 98 SER A N 1
ATOM 805 C CA . SER A 1 98 ? -14.242 -12.508 -3.609 1 96.81 98 SER A CA 1
ATOM 806 C C . SER A 1 98 ? -13.039 -12.93 -2.779 1 96.81 98 SER A C 1
ATOM 808 O O . SER A 1 98 ? -12.594 -12.188 -1.899 1 96.81 98 SER A O 1
ATOM 810 N N . GLN A 1 99 ? -12.445 -14.086 -3.025 1 97.25 99 GLN A N 1
ATOM 811 C CA . GLN A 1 99 ? -11.289 -14.609 -2.314 1 97.25 99 GLN A CA 1
ATOM 812 C C . GLN A 1 99 ? -10.078 -14.727 -3.24 1 97.25 99 GLN A C 1
ATOM 814 O O . GLN A 1 99 ? -10.172 -15.32 -4.32 1 97.25 99 GLN A O 1
ATOM 819 N N . LEU A 1 100 ? -9.008 -14.172 -2.787 1 98.19 100 LEU A N 1
ATOM 820 C CA . LEU A 1 100 ? -7.777 -14.203 -3.566 1 98.19 100 LEU A CA 1
ATOM 821 C C . LEU A 1 100 ? -6.664 -14.906 -2.801 1 98.19 100 LEU A C 1
ATOM 823 O O . LEU A 1 100 ? -6.422 -14.602 -1.63 1 98.19 100 LEU A O 1
ATOM 827 N N . ILE A 1 101 ? -6.066 -15.828 -3.402 1 98.12 101 ILE A N 1
ATOM 828 C CA . ILE A 1 101 ? -4.777 -16.375 -2.979 1 98.12 101 ILE A CA 1
ATOM 829 C C . ILE A 1 101 ? -3.656 -15.711 -3.783 1 98.12 101 ILE A C 1
ATOM 831 O O . ILE A 1 101 ? -3.602 -15.844 -5.008 1 98.12 101 ILE A O 1
ATOM 835 N N . MET A 1 102 ? -2.75 -15.023 -3.111 1 98.81 102 MET A N 1
ATOM 836 C CA . MET A 1 102 ? -1.768 -14.219 -3.832 1 98.81 102 MET A CA 1
ATOM 837 C C . MET A 1 102 ? -0.354 -14.734 -3.576 1 98.81 102 MET A C 1
ATOM 839 O O . MET A 1 102 ? 0.017 -15 -2.432 1 98.81 102 MET A O 1
ATOM 843 N N . MET A 1 103 ? 0.394 -14.891 -4.637 1 98.75 103 MET A N 1
ATOM 844 C CA . MET A 1 103 ? 1.812 -15.234 -4.629 1 98.75 103 MET A CA 1
ATOM 845 C C . MET A 1 103 ? 2.588 -14.375 -5.617 1 98.75 103 MET A C 1
ATOM 847 O O . MET A 1 103 ? 2.047 -13.961 -6.645 1 98.75 103 MET A O 1
ATOM 851 N N . GLY A 1 104 ? 3.859 -14.156 -5.25 1 98.81 104 GLY A N 1
ATOM 852 C CA . GLY A 1 104 ? 4.633 -13.508 -6.301 1 98.81 104 GLY A CA 1
ATOM 853 C C . GLY A 1 104 ? 5.695 -12.57 -5.766 1 98.81 104 GLY A C 1
ATOM 854 O O . GLY A 1 104 ? 6.309 -12.844 -4.73 1 98.81 104 GLY A O 1
ATOM 855 N N . LEU A 1 105 ? 6.082 -11.562 -6.59 1 98.62 105 LEU A N 1
ATOM 856 C CA . LEU A 1 105 ? 7.195 -10.648 -6.363 1 98.62 105 LEU A CA 1
ATOM 857 C C . LEU A 1 105 ? 6.809 -9.219 -6.734 1 98.62 105 LEU A C 1
ATOM 859 O O . LEU A 1 105 ? 5.867 -9.008 -7.504 1 98.62 105 LEU A O 1
ATOM 863 N N . GLN A 1 106 ? 7.723 -8.359 -6.379 1 98.31 106 GLN A N 1
ATOM 864 C CA . GLN A 1 106 ? 8.602 -8.359 -5.215 1 98.31 106 GLN A CA 1
ATOM 865 C C . GLN A 1 106 ? 7.852 -7.922 -3.961 1 98.31 106 GLN A C 1
ATOM 867 O O . GLN A 1 106 ? 6.953 -7.078 -4.031 1 98.31 106 GLN A O 1
ATOM 872 N N . THR A 1 107 ? 8.203 -8.375 -2.865 1 98.81 107 THR A N 1
ATOM 873 C CA . THR A 1 107 ? 7.48 -8.242 -1.604 1 98.81 107 THR A CA 1
ATOM 874 C C . THR A 1 107 ? 7.098 -6.789 -1.353 1 98.81 107 THR A C 1
ATOM 876 O O . THR A 1 107 ? 5.91 -6.457 -1.266 1 98.81 107 THR A O 1
ATOM 879 N N . GLU A 1 108 ? 8.055 -5.832 -1.364 1 98.5 108 GLU A N 1
ATOM 880 C CA . GLU A 1 108 ? 7.836 -4.465 -0.901 1 98.5 108 GLU A CA 1
ATOM 881 C C . GLU A 1 108 ? 7.32 -3.576 -2.029 1 98.5 108 GLU A C 1
ATOM 883 O O . GLU A 1 108 ? 6.93 -2.43 -1.795 1 98.5 108 GLU A O 1
ATOM 888 N N . TYR A 1 109 ? 7.258 -4.062 -3.297 1 98.38 109 TYR A N 1
ATOM 889 C CA . TYR A 1 109 ? 6.844 -3.268 -4.449 1 98.38 109 TYR A CA 1
ATOM 890 C C . TYR A 1 109 ? 5.492 -3.732 -4.977 1 98.38 109 TYR A C 1
ATOM 892 O O . TYR A 1 109 ? 4.477 -3.598 -4.293 1 98.38 109 TYR A O 1
ATOM 900 N N . CYS A 1 110 ? 5.523 -4.512 -6.043 1 98.81 110 CYS A N 1
ATOM 901 C CA . CYS A 1 110 ? 4.289 -4.891 -6.715 1 98.81 110 CYS A CA 1
ATOM 902 C C . CYS A 1 110 ? 3.42 -5.758 -5.812 1 98.81 110 CYS A C 1
ATOM 904 O O . CYS A 1 110 ? 2.191 -5.645 -5.828 1 98.81 110 CYS A O 1
ATOM 906 N N . PHE A 1 111 ? 4.031 -6.664 -5.055 1 98.94 111 PHE A N 1
ATOM 907 C CA . PHE A 1 111 ? 3.254 -7.598 -4.25 1 98.94 111 PHE A CA 1
ATOM 908 C C . PHE A 1 111 ? 2.502 -6.863 -3.146 1 98.94 111 PHE A C 1
ATOM 910 O O . PHE A 1 111 ? 1.274 -6.949 -3.062 1 98.94 111 PHE A O 1
ATOM 917 N N . ASP A 1 112 ? 3.162 -6.094 -2.332 1 98.94 112 ASP A N 1
ATOM 918 C CA . ASP A 1 112 ? 2.537 -5.332 -1.254 1 98.94 112 ASP A CA 1
ATOM 919 C C . ASP A 1 112 ? 1.473 -4.383 -1.8 1 98.94 112 ASP A C 1
ATOM 921 O O . ASP A 1 112 ? 0.376 -4.285 -1.243 1 98.94 112 ASP A O 1
ATOM 925 N N . THR A 1 113 ? 1.812 -3.666 -2.879 1 98.94 113 THR A N 1
ATOM 926 C CA . THR A 1 113 ? 0.863 -2.725 -3.465 1 98.94 113 THR A CA 1
ATOM 927 C C . THR A 1 113 ? -0.417 -3.439 -3.887 1 98.94 113 THR A C 1
ATOM 929 O O . THR A 1 113 ? -1.521 -2.973 -3.596 1 98.94 113 THR A O 1
ATOM 932 N N . SER A 1 114 ? -0.264 -4.551 -4.484 1 98.94 114 SER A N 1
ATOM 933 C CA . SER A 1 114 ? -1.414 -5.312 -4.961 1 98.94 114 SER A CA 1
ATOM 934 C C . SER A 1 114 ? -2.242 -5.848 -3.795 1 98.94 114 SER A C 1
ATOM 936 O O . SER A 1 114 ? -3.471 -5.891 -3.869 1 98.94 114 SER A O 1
ATOM 938 N N . VAL A 1 115 ? -1.593 -6.262 -2.713 1 98.94 115 VAL A N 1
ATOM 939 C CA . VAL A 1 115 ? -2.289 -6.738 -1.521 1 98.94 115 VAL A CA 1
ATOM 940 C C . VAL A 1 115 ? -3.148 -5.617 -0.942 1 98.94 115 VAL A C 1
ATOM 942 O O . VAL A 1 115 ? -4.34 -5.805 -0.691 1 98.94 115 VAL A O 1
ATOM 945 N N . LYS A 1 116 ? -2.594 -4.465 -0.806 1 98.88 116 LYS A N 1
ATOM 946 C CA . LYS A 1 116 ? -3.287 -3.354 -0.163 1 98.88 116 LYS A CA 1
ATOM 947 C C . LYS A 1 116 ? -4.414 -2.822 -1.045 1 98.88 116 LYS A C 1
ATOM 949 O O . LYS A 1 116 ? -5.484 -2.475 -0.548 1 98.88 116 LYS A O 1
ATOM 954 N N . VAL A 1 117 ? -4.215 -2.826 -2.363 1 98.88 117 VAL A N 1
ATOM 955 C CA . VAL A 1 117 ? -5.254 -2.371 -3.281 1 98.88 117 VAL A CA 1
ATOM 956 C C . VAL A 1 117 ? -6.375 -3.404 -3.344 1 98.88 117 VAL A C 1
ATOM 958 O O . VAL A 1 117 ? -7.555 -3.047 -3.389 1 98.88 117 VAL A O 1
ATOM 961 N N . ALA A 1 118 ? -6.012 -4.688 -3.314 1 98.88 118 ALA A N 1
ATOM 962 C CA . ALA A 1 118 ? -7.035 -5.727 -3.256 1 98.88 118 ALA A CA 1
ATOM 963 C C . ALA A 1 118 ? -7.902 -5.574 -2.01 1 98.88 118 ALA A C 1
ATOM 965 O O . ALA A 1 118 ? -9.125 -5.699 -2.08 1 98.88 118 ALA A O 1
ATOM 966 N N . PHE A 1 119 ? -7.262 -5.305 -0.922 1 98.88 119 PHE A N 1
ATOM 967 C CA . PHE A 1 119 ? -7.996 -5.086 0.321 1 98.88 119 PHE A CA 1
ATOM 968 C C . PHE A 1 119 ? -8.93 -3.887 0.196 1 98.88 119 PHE A C 1
ATOM 970 O O . PHE A 1 119 ? -10.078 -3.938 0.644 1 98.88 119 PHE A O 1
ATOM 977 N N . GLU A 1 120 ? -8.406 -2.842 -0.448 1 98.62 120 GLU A N 1
ATOM 978 C CA . GLU A 1 120 ? -9.203 -1.637 -0.671 1 98.62 120 GLU A CA 1
ATOM 979 C C . GLU A 1 120 ? -10.477 -1.952 -1.442 1 98.62 120 GLU A C 1
ATOM 981 O O . GLU A 1 120 ? -11.539 -1.392 -1.153 1 98.62 120 GLU A O 1
ATOM 986 N N . TYR A 1 121 ? -10.375 -2.891 -2.326 1 98.19 121 TYR A N 1
ATOM 987 C CA . TYR A 1 121 ? -11.5 -3.256 -3.176 1 98.19 121 TYR A CA 1
ATOM 988 C C . TYR A 1 121 ? -12.422 -4.234 -2.463 1 98.19 121 TYR A C 1
ATOM 990 O O . TYR A 1 121 ? -13.492 -4.582 -2.98 1 98.19 121 TYR A O 1
ATOM 998 N N . GLY A 1 122 ? -12.008 -4.797 -1.306 1 97.88 122 GLY A N 1
ATOM 999 C CA . GLY A 1 122 ? -12.914 -5.578 -0.477 1 97.88 122 GLY A CA 1
ATOM 1000 C C . GLY A 1 122 ? -12.688 -7.074 -0.598 1 97.88 122 GLY A C 1
ATOM 1001 O O . GLY A 1 122 ? -13.523 -7.871 -0.162 1 97.88 122 GLY A O 1
ATOM 1002 N N . TYR A 1 123 ? -11.562 -7.531 -1.14 1 98.38 123 TYR A N 1
ATOM 1003 C CA . TYR A 1 123 ? -11.289 -8.953 -1.289 1 98.38 123 TYR A CA 1
ATOM 1004 C C . TYR A 1 123 ? -10.797 -9.562 0.021 1 98.38 123 TYR A C 1
ATOM 1006 O O . TYR A 1 123 ? -10.133 -8.883 0.811 1 98.38 123 TYR A O 1
ATOM 1014 N N . ASP A 1 124 ? -11.164 -10.789 0.237 1 97.81 124 ASP A N 1
ATOM 1015 C CA . ASP A 1 124 ? -10.492 -11.609 1.241 1 97.81 124 ASP A CA 1
ATOM 1016 C C . ASP A 1 124 ? -9.188 -12.188 0.695 1 97.81 124 ASP A C 1
ATOM 1018 O O . ASP A 1 124 ? -9.203 -12.922 -0.294 1 97.81 124 ASP A O 1
ATOM 1022 N N . ILE A 1 125 ? -8.109 -11.906 1.351 1 98.62 125 ILE A N 1
ATOM 1023 C CA . ILE A 1 125 ? -6.809 -12.203 0.758 1 98.62 125 ILE A CA 1
ATOM 1024 C C . ILE A 1 125 ? -6.082 -13.242 1.608 1 98.62 125 ILE A C 1
ATOM 1026 O O . ILE A 1 125 ? -5.969 -13.086 2.826 1 98.62 125 ILE A O 1
ATOM 1030 N N . PHE A 1 126 ? -5.59 -14.227 0.976 1 98.56 126 PHE A N 1
ATOM 1031 C CA . PHE A 1 126 ? -4.754 -15.258 1.579 1 98.56 126 PHE A CA 1
ATOM 1032 C C . PHE A 1 126 ? -3.377 -15.289 0.927 1 98.56 126 PHE A C 1
ATOM 1034 O O . PHE A 1 126 ? -3.266 -15.297 -0.301 1 98.56 126 PHE A O 1
ATOM 1041 N N . ILE A 1 127 ? -2.355 -15.312 1.755 1 98.81 127 ILE A N 1
ATOM 1042 C CA . ILE A 1 127 ? -0.98 -15.406 1.28 1 98.81 127 ILE A CA 1
ATOM 1043 C C . ILE A 1 127 ? -0.318 -16.656 1.859 1 98.81 127 ILE A C 1
ATOM 1045 O O . ILE A 1 127 ? -0.201 -16.797 3.078 1 98.81 127 ILE A O 1
ATOM 1049 N N . PRO A 1 128 ? 0.069 -17.578 0.992 1 98.62 128 PRO A N 1
ATOM 1050 C CA . PRO A 1 128 ? 0.762 -18.75 1.531 1 98.62 128 PRO A CA 1
ATOM 1051 C C . PRO A 1 128 ? 2.09 -18.391 2.197 1 98.62 128 PRO A C 1
ATOM 1053 O O . PRO A 1 128 ? 2.834 -17.547 1.689 1 98.62 128 PRO A O 1
ATOM 1056 N N . GLN A 1 129 ? 2.354 -19.031 3.326 1 98.19 129 GLN A N 1
ATOM 1057 C CA . GLN A 1 129 ? 3.689 -18.922 3.902 1 98.19 129 GLN A CA 1
ATOM 1058 C C . GLN A 1 129 ? 4.758 -19.344 2.896 1 98.19 129 GLN A C 1
ATOM 1060 O O . GLN A 1 129 ? 4.715 -20.438 2.355 1 98.19 129 GLN A O 1
ATOM 1065 N N . GLY A 1 130 ? 5.609 -18.406 2.615 1 98.31 130 GLY A N 1
ATOM 1066 C CA . GLY A 1 130 ? 6.629 -18.672 1.61 1 98.31 130 GLY A CA 1
ATOM 1067 C C . GLY A 1 130 ? 6.188 -18.312 0.205 1 98.31 130 GLY A C 1
ATOM 1068 O O . GLY A 1 130 ? 6.891 -18.594 -0.765 1 98.31 130 GLY A O 1
ATOM 1069 N N . GLY A 1 131 ? 5.062 -17.625 0.103 1 98.69 131 GLY A N 1
ATOM 1070 C CA . GLY A 1 131 ? 4.445 -17.406 -1.197 1 98.69 131 GLY A CA 1
ATOM 1071 C C . GLY A 1 131 ? 4.898 -16.125 -1.87 1 98.69 131 GLY A C 1
ATOM 1072 O O . GLY A 1 131 ? 4.449 -15.812 -2.971 1 98.69 131 GLY A O 1
ATOM 1073 N N . HIS A 1 132 ? 5.805 -15.344 -1.214 1 98.88 132 HIS A N 1
ATOM 1074 C CA . HIS A 1 132 ? 6.324 -14.117 -1.808 1 98.88 132 HIS A CA 1
ATOM 1075 C C . HIS A 1 132 ? 7.836 -14.031 -1.65 1 98.88 132 HIS A C 1
ATOM 1077 O O . HIS A 1 132 ? 8.398 -14.57 -0.697 1 98.88 132 HIS A O 1
ATOM 1083 N N . LEU A 1 133 ? 8.461 -13.414 -2.648 1 98.81 133 LEU A N 1
ATOM 1084 C CA . LEU A 1 133 ? 9.914 -13.32 -2.701 1 98.81 133 LEU A CA 1
ATOM 1085 C C . LEU A 1 133 ? 10.359 -11.875 -2.914 1 98.81 133 LEU A C 1
ATOM 1087 O O . LEU A 1 133 ? 9.594 -11.055 -3.414 1 98.81 133 LEU A O 1
ATOM 1091 N N . THR A 1 134 ? 11.531 -11.594 -2.498 1 98.75 134 THR A N 1
ATOM 1092 C CA . THR A 1 134 ? 12.219 -10.344 -2.791 1 98.75 134 THR A CA 1
ATOM 1093 C C . THR A 1 134 ? 13.727 -10.523 -2.689 1 98.75 134 THR A C 1
ATOM 1095 O O . THR A 1 134 ? 14.227 -11.648 -2.641 1 98.75 134 THR A O 1
ATOM 1098 N N . PHE A 1 135 ? 14.422 -9.453 -2.781 1 98.5 135 PHE A N 1
ATOM 1099 C CA . PHE A 1 135 ? 15.875 -9.461 -2.832 1 98.5 135 PHE A CA 1
ATOM 1100 C C . PHE A 1 135 ? 16.469 -8.625 -1.699 1 98.5 135 PHE A C 1
ATOM 1102 O O . PHE A 1 135 ? 15.742 -7.855 -1.055 1 98.5 135 PHE A O 1
ATOM 1109 N N . ASP A 1 136 ? 17.75 -8.859 -1.434 1 97.69 136 ASP A N 1
ATOM 1110 C CA . ASP A 1 136 ? 18.453 -7.988 -0.501 1 97.69 136 ASP A CA 1
ATOM 1111 C C . ASP A 1 136 ? 18.578 -6.574 -1.062 1 97.69 136 ASP A C 1
ATOM 1113 O O . ASP A 1 136 ? 18.656 -6.387 -2.279 1 97.69 136 ASP A O 1
ATOM 1117 N N . THR A 1 137 ? 18.516 -5.617 -0.181 1 95.38 137 THR A N 1
ATOM 1118 C CA . THR A 1 137 ? 18.922 -4.25 -0.495 1 95.38 137 THR A CA 1
ATOM 1119 C C . THR A 1 137 ? 20.219 -3.891 0.224 1 95.38 137 THR A C 1
ATOM 1121 O O . THR A 1 137 ? 20.703 -4.66 1.053 1 95.38 137 THR A O 1
ATOM 1124 N N . PRO A 1 138 ? 20.812 -2.783 -0.158 1 93.56 138 PRO A N 1
ATOM 1125 C CA . PRO A 1 138 ? 22.047 -2.391 0.544 1 93.56 138 PRO A CA 1
ATOM 1126 C C . PRO A 1 138 ? 21.844 -2.236 2.049 1 93.56 138 PRO A C 1
ATOM 1128 O O . PRO A 1 138 ? 22.766 -2.441 2.828 1 93.56 138 PRO A O 1
ATOM 1131 N N . THR A 1 139 ? 20.578 -2.059 2.424 1 91.75 139 THR A N 1
ATOM 1132 C CA . THR A 1 139 ? 20.375 -1.704 3.822 1 91.75 139 THR A CA 1
ATOM 1133 C C . THR A 1 139 ? 19.578 -2.783 4.543 1 91.75 139 THR A C 1
ATOM 1135 O O . THR A 1 139 ? 19.594 -2.857 5.773 1 91.75 139 THR A O 1
ATOM 1138 N N . LEU A 1 140 ? 18.812 -3.611 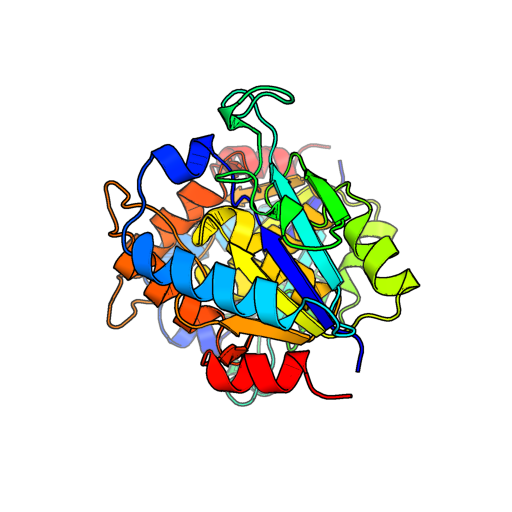3.855 1 95.69 140 LEU A N 1
ATOM 1139 C CA . LEU A 1 140 ? 17.984 -4.645 4.461 1 95.69 140 LEU A CA 1
ATOM 1140 C C . LEU A 1 140 ? 18.125 -5.965 3.711 1 95.69 140 LEU A C 1
ATOM 1142 O O . LEU A 1 140 ? 18.156 -5.98 2.479 1 95.69 140 LEU A O 1
ATOM 1146 N N . SER A 1 141 ? 18.125 -7.074 4.48 1 97.19 141 SER A N 1
ATOM 1147 C CA . SER A 1 141 ? 18.078 -8.383 3.846 1 97.19 141 SER A CA 1
ATOM 1148 C C . SER A 1 141 ? 16.688 -8.695 3.322 1 97.19 141 SER A C 1
ATOM 1150 O O . SER A 1 141 ? 15.695 -8.203 3.861 1 97.19 141 SER A O 1
ATOM 1152 N N . GLY A 1 142 ? 16.656 -9.477 2.301 1 98.06 142 GLY A N 1
ATOM 1153 C CA . GLY A 1 142 ? 15.367 -9.93 1.798 1 98.06 142 GLY A CA 1
ATOM 1154 C C . GLY A 1 142 ? 14.5 -10.57 2.867 1 98.06 142 GLY A C 1
ATOM 1155 O O . GLY A 1 142 ? 13.297 -10.336 2.916 1 98.06 142 GLY A O 1
ATOM 1156 N N . ASP A 1 143 ? 15.102 -11.352 3.734 1 98 143 ASP A N 1
ATOM 1157 C CA . ASP A 1 143 ? 14.375 -12.023 4.809 1 98 143 ASP A CA 1
ATOM 1158 C C . ASP A 1 143 ? 13.781 -11.008 5.781 1 98 143 ASP A C 1
ATOM 1160 O O . ASP A 1 143 ? 12.648 -11.172 6.246 1 98 143 ASP A O 1
ATOM 1164 N N . SER A 1 144 ? 14.547 -9.961 6.086 1 97.25 144 SER A N 1
ATOM 1165 C CA . SER A 1 144 ? 14.047 -8.914 6.977 1 97.25 144 SER A CA 1
ATOM 1166 C C . SER A 1 144 ? 12.875 -8.172 6.348 1 97.25 144 SER A C 1
ATOM 1168 O O . SER A 1 144 ? 11.898 -7.848 7.027 1 97.25 144 SER A O 1
ATOM 1170 N N . ILE A 1 145 ? 12.984 -7.895 5.059 1 98.12 145 ILE A N 1
ATOM 1171 C CA . ILE A 1 145 ? 11.906 -7.227 4.332 1 98.12 145 ILE A CA 1
ATOM 1172 C C . ILE A 1 145 ? 10.648 -8.086 4.363 1 98.12 145 ILE A C 1
ATOM 1174 O O . ILE A 1 145 ? 9.562 -7.602 4.695 1 98.12 145 ILE A O 1
ATOM 1178 N N . LYS A 1 146 ? 10.82 -9.336 4.078 1 98.44 146 LYS A N 1
ATOM 1179 C CA . LYS A 1 146 ? 9.68 -10.25 4.062 1 98.44 146 LYS A CA 1
ATOM 1180 C C . LYS A 1 146 ? 9.008 -10.312 5.43 1 98.44 146 LYS A C 1
ATOM 1182 O O . LYS A 1 146 ? 7.781 -10.211 5.527 1 98.44 146 LYS A O 1
ATOM 1187 N N . LYS A 1 147 ? 9.781 -10.461 6.445 1 97.56 147 LYS A N 1
ATOM 1188 C CA . LYS A 1 147 ? 9.234 -10.547 7.793 1 97.56 147 LYS A CA 1
ATOM 1189 C C . LYS A 1 147 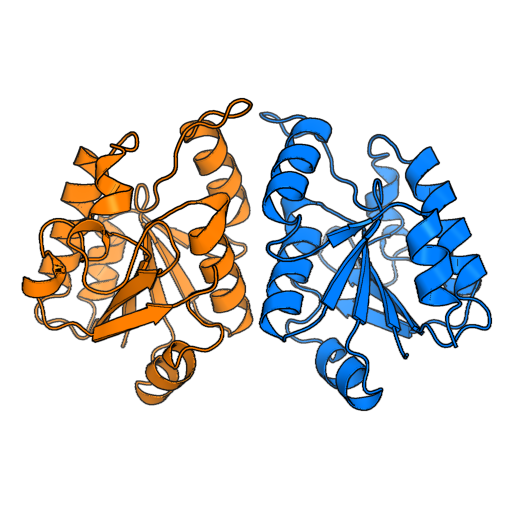? 8.484 -9.266 8.164 1 97.56 147 LYS A C 1
ATOM 1191 O O . LYS A 1 147 ? 7.418 -9.328 8.773 1 97.56 147 LYS A O 1
ATOM 1196 N N . HIS A 1 148 ? 9.062 -8.141 7.828 1 97.94 148 HIS A N 1
ATOM 1197 C CA . HIS A 1 148 ? 8.438 -6.852 8.086 1 97.94 148 HIS A CA 1
ATOM 1198 C C . HIS A 1 148 ? 7.059 -6.77 7.449 1 97.94 148 HIS A C 1
ATOM 1200 O O . HIS A 1 148 ? 6.082 -6.414 8.117 1 97.94 148 HIS A O 1
ATOM 1206 N N . TYR A 1 149 ? 6.934 -7.16 6.223 1 98.56 149 TYR A N 1
ATOM 1207 C CA . TYR A 1 149 ? 5.676 -7.035 5.492 1 98.56 149 TYR A CA 1
ATOM 1208 C C . TYR A 1 149 ? 4.68 -8.102 5.934 1 98.56 149 TYR A C 1
ATOM 1210 O O . TYR A 1 149 ? 3.479 -7.848 6.008 1 98.56 149 TYR A O 1
ATOM 1218 N N . GLU A 1 150 ? 5.152 -9.289 6.242 1 98.44 150 GLU A N 1
ATOM 1219 C CA . GLU A 1 150 ? 4.266 -10.32 6.77 1 98.44 150 GLU A CA 1
ATOM 1220 C C . GLU A 1 150 ? 3.6 -9.867 8.062 1 98.44 150 GLU A C 1
ATOM 1222 O O . GLU A 1 150 ? 2.414 -10.125 8.281 1 98.44 150 GLU A O 1
ATOM 1227 N N . ASN A 1 151 ? 4.375 -9.188 8.875 1 97.25 151 ASN A N 1
ATOM 1228 C CA . ASN A 1 151 ? 3.826 -8.664 10.125 1 97.25 151 ASN A CA 1
ATOM 1229 C C . ASN A 1 151 ? 2.773 -7.594 9.867 1 97.25 151 ASN A C 1
ATOM 1231 O O . ASN A 1 151 ? 1.808 -7.473 10.625 1 97.25 151 ASN A O 1
ATOM 1235 N N . ILE A 1 152 ? 2.961 -6.855 8.82 1 97.81 152 ILE A N 1
ATOM 1236 C CA . ILE A 1 152 ? 2.027 -5.785 8.477 1 97.81 152 ILE A CA 1
ATOM 1237 C C . ILE A 1 152 ? 0.747 -6.387 7.898 1 97.81 152 ILE A C 1
ATOM 1239 O O . ILE A 1 152 ? -0.356 -5.941 8.227 1 97.81 152 ILE A O 1
ATOM 1243 N N . TRP A 1 153 ? 0.838 -7.426 7.07 1 98.62 153 TRP A N 1
ATOM 1244 C CA . TRP A 1 153 ? -0.282 -7.98 6.316 1 98.62 153 TRP A CA 1
ATOM 1245 C C . TRP A 1 153 ? -1.187 -8.812 7.219 1 98.62 153 TRP A C 1
ATOM 1247 O O . TRP A 1 153 ? -2.414 -8.742 7.113 1 98.62 153 TRP A O 1
ATOM 1257 N N . HIS A 1 154 ? -0.55 -9.609 8.109 1 97.62 154 HIS A N 1
ATOM 1258 C CA . HIS A 1 154 ? -1.276 -10.672 8.797 1 97.62 154 HIS A CA 1
ATOM 1259 C C . HIS A 1 154 ? -2.314 -10.094 9.758 1 97.62 154 HIS A C 1
ATOM 1261 O O . HIS A 1 154 ? -1.978 -9.297 10.641 1 97.62 154 HIS A O 1
ATOM 1267 N N . HIS A 1 155 ? -3.605 -10.422 9.469 1 95 155 HIS A N 1
ATOM 1268 C CA . HIS A 1 155 ? -4.801 -10.062 10.219 1 95 155 HIS A CA 1
ATOM 1269 C C . HIS A 1 155 ? -5.105 -8.578 10.094 1 95 155 HIS A C 1
ATOM 1271 O O . HIS A 1 155 ? -5.785 -8 10.945 1 95 155 HIS A O 1
ATOM 1277 N N . ARG A 1 156 ? -4.555 -7.918 9.102 1 97.75 156 ARG A N 1
ATOM 1278 C CA . ARG A 1 156 ? -4.844 -6.516 8.805 1 97.75 156 ARG A CA 1
ATOM 1279 C C . ARG A 1 156 ? -5.289 -6.34 7.359 1 97.75 156 ARG A C 1
ATOM 1281 O O . ARG A 1 156 ? -6.363 -5.793 7.098 1 97.75 156 ARG A O 1
ATOM 1288 N N . PHE A 1 157 ? -4.492 -6.93 6.48 1 98.69 157 PHE A N 1
ATOM 1289 C CA . PHE A 1 157 ? -4.836 -6.848 5.066 1 98.69 157 PHE A CA 1
ATOM 1290 C C . PHE A 1 157 ? -5.129 -8.234 4.5 1 98.69 157 PHE A C 1
ATOM 1292 O O . PHE A 1 157 ? -5.945 -8.375 3.588 1 98.69 157 PHE A O 1
ATOM 1299 N N . ALA A 1 158 ? -4.395 -9.211 5.031 1 98.75 158 ALA A N 1
ATOM 1300 C CA . ALA A 1 158 ? -4.418 -10.578 4.527 1 98.75 158 ALA A CA 1
ATOM 1301 C C . ALA A 1 158 ? -4.195 -11.586 5.652 1 98.75 158 ALA A C 1
ATOM 1303 O O . ALA A 1 158 ? -3.814 -11.203 6.762 1 98.75 158 ALA A O 1
ATOM 1304 N N . THR A 1 159 ? -4.469 -12.805 5.375 1 98.12 159 THR A N 1
ATOM 1305 C CA . THR A 1 159 ? -4.133 -13.898 6.277 1 98.12 159 THR A CA 1
ATOM 1306 C C . THR A 1 159 ? -3 -14.75 5.707 1 98.12 159 THR A C 1
ATOM 1308 O O . THR A 1 159 ? -3.107 -15.273 4.598 1 98.12 159 THR A O 1
ATOM 1311 N N . MET A 1 160 ? -1.937 -14.805 6.473 1 98.06 160 MET A N 1
ATOM 1312 C CA . MET A 1 160 ? -0.888 -15.758 6.129 1 98.06 160 MET A CA 1
ATOM 1313 C C . MET A 1 160 ? -1.328 -17.188 6.445 1 98.06 160 MET A C 1
ATOM 1315 O O . MET A 1 160 ? -1.776 -17.469 7.555 1 98.06 160 MET A O 1
ATOM 1319 N N . VAL A 1 161 ? -1.139 -18.031 5.445 1 97.5 161 VAL A N 1
ATOM 1320 C CA . VAL A 1 161 ? -1.743 -19.344 5.621 1 97.5 161 VAL A CA 1
ATOM 1321 C C . VAL A 1 161 ? -0.746 -20.438 5.223 1 97.5 161 VAL A C 1
ATOM 1323 O O . VAL A 1 161 ? 0.058 -20.25 4.309 1 97.5 161 VAL A O 1
ATOM 1326 N N . ALA A 1 162 ? -0.85 -21.562 5.902 1 97.12 162 ALA A N 1
ATOM 1327 C CA . ALA A 1 162 ? -0.05 -22.719 5.539 1 97.12 162 ALA A CA 1
ATOM 1328 C C . ALA A 1 162 ? -0.59 -23.375 4.273 1 97.12 162 ALA A C 1
ATOM 1330 O O . ALA A 1 162 ? -1.782 -23.281 3.973 1 97.12 162 ALA A O 1
ATOM 1331 N N . LYS A 1 163 ? 0.273 -24.062 3.617 1 96.06 163 LYS A N 1
ATOM 1332 C CA . LYS A 1 163 ? -0.052 -24.703 2.346 1 96.06 163 LYS A CA 1
ATOM 1333 C C . LYS A 1 163 ? -1.266 -25.625 2.484 1 96.06 163 LYS A C 1
ATOM 1335 O O . LYS A 1 163 ? -2.186 -25.578 1.664 1 96.06 163 LYS A O 1
ATOM 1340 N N . ASP A 1 164 ? -1.291 -26.344 3.502 1 93.69 164 ASP A N 1
ATOM 1341 C CA . ASP A 1 164 ? -2.33 -27.359 3.645 1 93.69 164 ASP A CA 1
ATOM 1342 C C . ASP A 1 164 ? -3.711 -26.719 3.77 1 93.69 164 ASP A C 1
ATOM 1344 O O . ASP A 1 164 ? -4.691 -27.25 3.24 1 93.69 164 ASP A O 1
ATOM 1348 N N . SER A 1 165 ? -3.811 -25.641 4.441 1 92.94 165 SER A N 1
ATOM 1349 C CA . SER A 1 165 ? -5.078 -24.922 4.582 1 92.94 165 SER A CA 1
ATOM 1350 C C . SER A 1 165 ? -5.543 -24.359 3.242 1 92.94 165 SER A C 1
ATOM 1352 O O . SER A 1 165 ? -6.742 -24.344 2.955 1 92.94 165 SER A O 1
ATOM 1354 N N . LEU A 1 166 ? -4.633 -23.969 2.434 1 93.31 166 LEU A N 1
ATOM 1355 C CA . LEU A 1 166 ? -4.965 -23.406 1.132 1 93.31 166 LEU A CA 1
ATOM 1356 C C . LEU A 1 166 ? -5.465 -24.484 0.182 1 93.31 166 LEU A C 1
ATOM 1358 O O . LEU A 1 166 ? -6.383 -24.25 -0.608 1 93.31 166 LEU A O 1
ATOM 1362 N N . LEU A 1 167 ? -4.844 -25.625 0.261 1 90.75 167 LEU A N 1
ATOM 1363 C CA . LEU A 1 167 ? -5.281 -26.719 -0.588 1 90.75 167 LEU A CA 1
ATOM 1364 C C . LEU A 1 167 ? -6.73 -27.094 -0.296 1 90.75 167 LEU A C 1
ATOM 1366 O O . LEU A 1 167 ? -7.492 -27.422 -1.212 1 90.75 167 LEU A O 1
ATOM 1370 N N . LYS A 1 168 ? -7.125 -26.891 0.967 1 88.94 168 LYS A N 1
ATOM 1371 C CA . LYS A 1 168 ? -8.516 -27.141 1.345 1 88.94 168 LYS A CA 1
ATOM 1372 C C . LYS A 1 168 ? -9.438 -26.078 0.771 1 88.94 168 LYS A C 1
ATOM 1374 O O . LYS A 1 168 ? -10.531 -26.375 0.297 1 88.94 168 LYS A O 1
ATOM 1379 N N . LEU A 1 169 ? -8.875 -24.859 0.823 1 87.62 169 LEU A N 1
ATOM 1380 C CA . LEU A 1 169 ? -9.656 -23.75 0.304 1 87.62 169 LEU A CA 1
ATOM 1381 C C . LEU A 1 169 ? -9.883 -23.891 -1.196 1 87.62 169 LEU A C 1
ATOM 1383 O O . LEU A 1 169 ? -10.984 -23.625 -1.688 1 87.62 169 LEU A O 1
ATOM 1387 N N . ILE A 1 170 ? -8.93 -24.344 -1.902 1 91 170 ILE A N 1
ATOM 1388 C CA . ILE A 1 170 ? -8.977 -24.484 -3.355 1 91 170 ILE A CA 1
ATOM 1389 C C . ILE A 1 170 ? -9.898 -25.641 -3.74 1 91 170 ILE A C 1
ATOM 1391 O O . ILE A 1 170 ? -10.648 -25.531 -4.715 1 91 170 ILE A O 1
ATOM 1395 N N . ASN A 1 171 ? -9.891 -26.625 -2.92 1 85.88 171 ASN A N 1
ATOM 1396 C CA . ASN A 1 171 ? -10.609 -27.828 -3.285 1 85.88 171 ASN A CA 1
ATOM 1397 C C . ASN A 1 171 ? -12 -27.875 -2.658 1 85.88 171 ASN A C 1
ATOM 1399 O O . ASN A 1 171 ? -12.781 -28.797 -2.928 1 85.88 171 ASN A O 1
ATOM 1403 N N . GLU A 1 172 ? -12.133 -26.859 -1.794 1 73.94 172 GLU A N 1
ATOM 1404 C CA . GLU A 1 172 ? -13.469 -26.844 -1.201 1 73.94 172 GLU A CA 1
ATOM 1405 C C . GLU A 1 172 ? -14.523 -26.438 -2.229 1 73.94 172 GLU A C 1
ATOM 1407 O O . GLU A 1 172 ? -14.273 -25.578 -3.08 1 73.94 172 GLU A O 1
ATOM 1412 N N . GLU A 1 173 ? -15.547 -27.375 -2.492 1 58.75 173 GLU A N 1
ATOM 1413 C CA . GLU A 1 173 ? -16.703 -27.234 -3.371 1 58.75 173 GLU A CA 1
ATOM 1414 C C . GLU A 1 173 ? -17.734 -26.281 -2.775 1 58.75 173 GLU A C 1
ATOM 1416 O O . GLU A 1 173 ? -17.984 -26.297 -1.568 1 58.75 173 GLU A O 1
ATOM 1421 N N . MET B 1 1 ? -4.559 25.969 -9.148 1 57.91 1 MET B N 1
ATOM 1422 C CA . MET B 1 1 ? -4.66 24.516 -9.102 1 57.91 1 MET B CA 1
ATOM 1423 C C . MET B 1 1 ? -4.996 24.031 -7.691 1 57.91 1 MET B C 1
ATOM 1425 O O . MET B 1 1 ? -4.535 24.609 -6.707 1 57.91 1 MET B O 1
ATOM 1429 N N . THR B 1 2 ? -6.23 23.266 -7.48 1 84.56 2 THR B N 1
ATOM 1430 C CA . THR B 1 2 ? -6.766 22.938 -6.16 1 84.56 2 THR B CA 1
ATOM 1431 C C . THR B 1 2 ? -6.082 21.703 -5.586 1 84.56 2 THR B C 1
ATOM 1433 O O . THR B 1 2 ? -5.91 20.703 -6.285 1 84.56 2 THR B O 1
ATOM 1436 N N . CYS B 1 3 ? -5.293 21.906 -4.543 1 93.44 3 CYS B N 1
ATOM 1437 C CA . CYS B 1 3 ? -4.645 20.797 -3.844 1 93.44 3 CYS B CA 1
ATOM 1438 C C . CYS B 1 3 ? -5.25 20.609 -2.461 1 93.44 3 CYS B C 1
ATOM 1440 O O . CYS B 1 3 ? -6.031 21.438 -1.994 1 93.44 3 CYS B O 1
ATOM 1442 N N . ALA B 1 4 ? -5.02 19.438 -1.924 1 97 4 ALA B N 1
ATOM 1443 C CA . ALA B 1 4 ? -5.422 19.156 -0.546 1 97 4 ALA B CA 1
ATOM 1444 C C . ALA B 1 4 ? -4.227 18.719 0.297 1 97 4 ALA B C 1
ATOM 1446 O O . ALA B 1 4 ? -3.373 17.969 -0.169 1 97 4 ALA B O 1
ATOM 1447 N N . LEU B 1 5 ? -4.145 19.266 1.427 1 97.44 5 LEU B N 1
ATOM 1448 C CA . LEU B 1 5 ? -3.236 18.812 2.471 1 97.44 5 LEU B CA 1
ATOM 1449 C C . LEU B 1 5 ? -3.906 17.766 3.35 1 97.44 5 LEU B C 1
ATOM 1451 O O . LEU B 1 5 ? -4.801 18.078 4.137 1 97.44 5 LEU B O 1
ATOM 1455 N N . LEU B 1 6 ? -3.529 16.531 3.145 1 98.56 6 LEU B N 1
ATOM 1456 C CA . LEU B 1 6 ? -4.09 15.414 3.893 1 98.56 6 LEU B CA 1
ATOM 1457 C C . LEU B 1 6 ? -3.217 15.078 5.098 1 98.56 6 LEU B C 1
ATOM 1459 O O . LEU B 1 6 ? -2.059 14.68 4.941 1 98.56 6 LEU B O 1
ATOM 1463 N N . LEU B 1 7 ? -3.744 15.234 6.262 1 98.88 7 LEU B N 1
ATOM 1464 C CA . LEU B 1 7 ? -3.047 15.023 7.523 1 98.88 7 LEU B CA 1
ATOM 1465 C C . LEU B 1 7 ? -3.561 13.766 8.219 1 98.88 7 LEU B C 1
ATOM 1467 O O . LEU B 1 7 ? -4.641 13.773 8.812 1 98.88 7 LEU B O 1
ATOM 1471 N N . ILE B 1 8 ? -2.754 12.703 8.172 1 98.94 8 ILE B N 1
ATOM 1472 C CA . ILE B 1 8 ? -3.234 11.352 8.461 1 98.94 8 ILE B CA 1
ATOM 1473 C C . ILE B 1 8 ? -2.803 10.938 9.867 1 98.94 8 ILE B C 1
ATOM 1475 O O . ILE B 1 8 ? -1.61 10.773 10.133 1 98.94 8 ILE B O 1
ATOM 1479 N N . ASP B 1 9 ? -3.732 10.758 10.766 1 98.81 9 ASP B N 1
ATOM 1480 C CA . ASP B 1 9 ? -3.586 10.133 12.078 1 98.81 9 ASP B CA 1
ATOM 1481 C C . ASP B 1 9 ? -2.656 10.953 12.977 1 98.81 9 ASP B C 1
ATOM 1483 O O . ASP B 1 9 ? -1.879 10.383 13.75 1 98.81 9 ASP B O 1
ATOM 1487 N N . ILE B 1 10 ? -2.578 12.25 12.734 1 98.81 10 ILE B N 1
ATOM 1488 C CA . ILE B 1 10 ? -1.871 13.141 13.648 1 98.81 10 ILE B CA 1
ATOM 1489 C C . ILE B 1 10 ? -2.738 13.43 14.867 1 98.81 10 ILE B C 1
ATOM 1491 O O . ILE B 1 10 ? -3.314 14.508 14.992 1 98.81 10 ILE B O 1
ATOM 1495 N N . GLN B 1 11 ? -2.791 12.469 15.711 1 98.75 11 GLN B N 1
ATOM 1496 C CA . GLN B 1 11 ? -3.711 12.453 16.844 1 98.75 11 GLN B CA 1
ATOM 1497 C C . GLN B 1 11 ? -2.951 12.438 18.172 1 98.75 11 GLN B C 1
ATOM 1499 O O . GLN B 1 11 ? -1.828 11.938 18.25 1 98.75 11 GLN B O 1
ATOM 1504 N N . GLN B 1 12 ? -3.604 12.914 19.219 1 98.56 12 GLN B N 1
ATOM 1505 C CA . GLN B 1 12 ? -2.961 13.102 20.516 1 98.56 12 GLN B CA 1
ATOM 1506 C C . GLN B 1 12 ? -2.398 11.789 21.047 1 98.56 12 GLN B C 1
ATOM 1508 O O . GLN B 1 12 ? -1.24 11.727 21.469 1 98.56 12 GLN B O 1
ATOM 1513 N N . GLY B 1 13 ? -3.195 10.727 21.031 1 98.25 13 GLY B N 1
ATOM 1514 C CA . GLY B 1 13 ? -2.785 9.445 21.578 1 98.25 13 GLY B CA 1
ATOM 1515 C C . GLY B 1 13 ? -1.577 8.852 20.875 1 98.25 13 GLY B C 1
ATOM 1516 O O . GLY B 1 13 ? -0.758 8.18 21.5 1 98.25 13 GLY B O 1
ATOM 1517 N N . ILE B 1 14 ? -1.45 9.07 19.594 1 98.5 14 ILE B N 1
ATOM 1518 C CA . ILE B 1 14 ? -0.327 8.562 18.812 1 98.5 14 ILE B CA 1
ATOM 1519 C C . ILE B 1 14 ? 0.909 9.422 19.078 1 98.5 14 ILE B C 1
ATOM 1521 O O . ILE B 1 14 ? 2.002 8.898 19.297 1 98.5 14 ILE B O 1
ATOM 1525 N N . MET B 1 15 ? 0.687 10.711 19.156 1 98.44 15 MET B N 1
ATOM 1526 C CA . MET B 1 15 ? 1.797 11.641 19.312 1 98.44 15 MET B CA 1
ATOM 1527 C C . MET B 1 15 ? 2.357 11.578 20.734 1 98.44 15 MET B C 1
ATOM 1529 O O . MET B 1 15 ? 3.52 11.922 20.969 1 98.44 15 MET B O 1
ATOM 1533 N N . ASP B 1 16 ? 1.608 11.133 21.641 1 97.75 16 ASP B N 1
ATOM 1534 C CA . ASP B 1 16 ? 2.047 10.984 23.016 1 97.75 16 ASP B CA 1
ATOM 1535 C C . ASP B 1 16 ? 3.152 9.938 23.141 1 97.75 16 ASP B C 1
ATOM 1537 O O . ASP B 1 16 ? 3.891 9.922 24.125 1 97.75 16 ASP B O 1
ATOM 1541 N N . LYS B 1 17 ? 3.197 9.094 22.172 1 97.38 17 LYS B N 1
ATOM 1542 C CA . LYS B 1 17 ? 4.238 8.07 22.188 1 97.38 17 LYS B CA 1
ATOM 1543 C C . LYS B 1 17 ? 5.59 8.656 21.781 1 97.38 17 LYS B C 1
ATOM 1545 O O . LYS B 1 17 ? 6.602 7.953 21.781 1 97.38 17 LYS B O 1
ATOM 1550 N N . LYS B 1 18 ? 5.664 9.906 21.375 1 96.56 18 LYS B N 1
ATOM 1551 C CA . LYS B 1 18 ? 6.844 10.734 21.141 1 96.56 18 LYS B CA 1
ATOM 1552 C C . LYS B 1 18 ? 7.746 10.094 20.078 1 96.56 18 LYS B C 1
ATOM 1554 O O . LYS B 1 18 ? 8.914 9.805 20.344 1 96.56 18 LYS B O 1
ATOM 1559 N N . PRO B 1 19 ? 7.195 9.93 18.859 1 97.56 19 PRO B N 1
ATOM 1560 C CA . PRO B 1 19 ? 8.078 9.461 17.781 1 97.56 19 PRO B CA 1
ATOM 1561 C C . PRO B 1 19 ? 9.305 10.359 17.609 1 97.56 19 PRO B C 1
ATOM 1563 O O . PRO B 1 19 ? 9.258 11.555 17.922 1 97.56 19 PRO B O 1
ATOM 1566 N N . LYS B 1 20 ? 10.375 9.75 17.109 1 96.88 20 LYS B N 1
ATOM 1567 C CA . LYS B 1 20 ? 11.57 10.531 16.812 1 96.88 20 LYS B CA 1
ATOM 1568 C C . LYS B 1 20 ? 11.266 11.617 15.773 1 96.88 20 LYS B C 1
ATOM 1570 O O . LYS B 1 20 ? 10.391 11.445 14.93 1 96.88 20 LYS B O 1
ATOM 1575 N N . HIS B 1 21 ? 11.891 12.789 15.82 1 97.94 21 HIS B N 1
ATOM 1576 C CA . HIS B 1 21 ? 11.828 13.891 14.867 1 97.94 21 HIS B CA 1
ATOM 1577 C C . HIS B 1 21 ? 10.539 14.688 15.047 1 97.94 21 HIS B C 1
ATOM 1579 O O . HIS B 1 21 ? 10.125 15.406 14.133 1 97.94 21 HIS B O 1
ATOM 1585 N N . LEU B 1 22 ? 9.922 14.5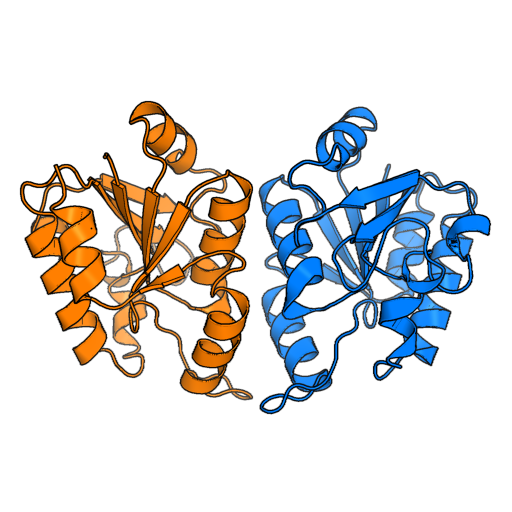16 16.219 1 97.94 22 LEU B N 1
ATOM 1586 C CA . LEU B 1 22 ? 8.641 15.148 16.516 1 97.94 22 LEU B CA 1
ATOM 1587 C C . LEU B 1 22 ? 8.734 16.656 16.375 1 97.94 22 LEU B C 1
ATOM 1589 O O . LEU B 1 22 ? 7.828 17.297 15.82 1 97.94 22 LEU B O 1
ATOM 1593 N N . THR B 1 23 ? 9.758 17.266 16.844 1 97.88 23 THR B N 1
ATOM 1594 C CA . THR B 1 23 ? 9.906 18.719 16.828 1 97.88 23 THR B CA 1
ATOM 1595 C C . THR B 1 23 ? 9.977 19.219 15.391 1 97.88 23 THR B C 1
ATOM 1597 O O . THR B 1 23 ? 9.273 20.172 15.023 1 97.88 23 THR B O 1
ATOM 1600 N N . ASN B 1 24 ? 10.805 18.609 14.578 1 98.12 24 ASN B N 1
ATOM 1601 C CA . ASN B 1 24 ? 10.914 19 13.18 1 98.12 24 ASN B CA 1
ATOM 1602 C C . ASN B 1 24 ? 9.594 18.797 12.438 1 98.12 24 ASN B C 1
ATOM 1604 O O . ASN B 1 24 ? 9.227 19.609 11.586 1 98.12 24 ASN B O 1
ATOM 1608 N N . PHE B 1 25 ? 8.93 17.734 12.734 1 98.62 25 PHE B N 1
ATOM 1609 C CA . PHE B 1 25 ? 7.633 17.438 12.141 1 98.62 25 PHE B CA 1
ATOM 1610 C C . PHE B 1 25 ? 6.621 18.516 12.5 1 98.62 25 PHE B C 1
ATOM 1612 O O . PHE B 1 25 ? 5.867 18.984 11.641 1 98.62 25 PHE B O 1
ATOM 1619 N N . ALA B 1 26 ? 6.641 18.938 13.773 1 98.38 26 ALA B N 1
ATOM 1620 C CA . ALA B 1 26 ? 5.707 19.953 14.25 1 98.38 26 ALA B CA 1
ATOM 1621 C C . ALA B 1 26 ? 5.93 21.281 13.531 1 98.38 26 ALA B C 1
ATOM 1623 O O . ALA B 1 26 ? 4.973 21.938 13.117 1 98.38 26 ALA B O 1
ATOM 1624 N N . VAL B 1 27 ? 7.129 21.609 13.375 1 97.94 27 VAL B N 1
ATOM 1625 C CA . VAL B 1 27 ? 7.469 22.875 12.711 1 97.94 27 VAL B CA 1
ATOM 1626 C C . VAL B 1 27 ? 7.004 22.828 11.258 1 97.94 27 VAL B C 1
ATOM 1628 O O . VAL B 1 27 ? 6.383 23.766 10.766 1 97.94 27 VAL B O 1
ATOM 1631 N N . LEU B 1 28 ? 7.258 21.766 10.586 1 98.12 28 LEU B N 1
ATOM 1632 C CA . LEU B 1 28 ? 6.852 21.578 9.203 1 98.12 28 LEU B CA 1
ATOM 1633 C C . LEU B 1 28 ? 5.336 21.641 9.062 1 98.12 28 LEU B C 1
ATOM 1635 O O . LEU B 1 28 ? 4.816 22.344 8.188 1 98.12 28 LEU B O 1
ATOM 1639 N N . LEU B 1 29 ? 4.656 20.938 9.961 1 97.94 29 LEU B N 1
ATOM 1640 C CA . LEU B 1 29 ? 3.199 20.922 9.969 1 97.94 29 LEU B CA 1
ATOM 1641 C C . LEU B 1 29 ? 2.641 22.328 10.148 1 97.94 29 LEU B C 1
ATOM 1643 O O . LEU B 1 29 ? 1.773 22.766 9.383 1 97.94 29 LEU B O 1
ATOM 1647 N N . ASP B 1 30 ? 3.172 23.047 11.07 1 97 30 ASP B N 1
ATOM 1648 C CA . ASP B 1 30 ? 2.686 24.391 11.367 1 97 30 ASP B CA 1
ATOM 1649 C C . ASP B 1 30 ? 2.926 25.328 10.18 1 97 30 ASP B C 1
ATOM 1651 O O . ASP B 1 30 ? 2.068 26.141 9.844 1 97 30 ASP B O 1
ATOM 1655 N N . ASP B 1 31 ? 4.062 25.188 9.57 1 95.75 31 ASP B N 1
ATOM 1656 C CA . ASP B 1 31 ? 4.375 26 8.398 1 95.75 31 ASP B CA 1
ATOM 1657 C C . ASP B 1 31 ? 3.4 25.734 7.258 1 95.75 31 ASP B C 1
ATOM 1659 O O . ASP B 1 31 ? 2.939 26.656 6.594 1 95.75 31 ASP B O 1
ATOM 1663 N N . LEU B 1 32 ? 3.09 24.484 6.996 1 95.62 32 LEU B N 1
ATOM 1664 C CA . LEU B 1 32 ? 2.188 24.125 5.906 1 95.62 32 LEU B CA 1
ATOM 1665 C C . LEU B 1 32 ? 0.758 24.562 6.219 1 95.62 32 LEU B C 1
ATOM 1667 O O . LEU B 1 32 ? 0.033 25 5.328 1 95.62 32 LEU B O 1
ATOM 1671 N N . LEU B 1 33 ? 0.367 24.438 7.504 1 95.88 33 LEU B N 1
ATOM 1672 C CA . LEU B 1 33 ? -0.959 24.891 7.91 1 95.88 33 LEU B CA 1
ATOM 1673 C C . LEU B 1 33 ? -1.107 26.406 7.703 1 95.88 33 LEU B C 1
ATOM 1675 O O . LEU B 1 33 ? -2.131 26.859 7.195 1 95.88 33 LEU B O 1
ATOM 1679 N N . LEU B 1 34 ? -0.096 27.094 8.078 1 93.56 34 LEU B N 1
ATOM 1680 C CA . LEU B 1 34 ? -0.117 28.547 7.914 1 93.56 34 LEU B CA 1
ATOM 1681 C C . LEU B 1 34 ? -0.182 28.922 6.441 1 93.56 34 LEU B C 1
ATOM 1683 O O . LEU B 1 34 ? -0.912 29.844 6.066 1 93.56 34 LEU B O 1
ATOM 1687 N N . SER B 1 35 ? 0.55 28.234 5.645 1 92.62 35 SER B N 1
ATOM 1688 C CA . SER B 1 35 ? 0.537 28.5 4.207 1 92.62 35 SER B CA 1
ATOM 1689 C C . SER B 1 35 ? -0.828 28.188 3.602 1 92.62 35 SER B C 1
ATOM 1691 O O . SER B 1 35 ? -1.277 28.891 2.689 1 92.62 35 SER B O 1
ATOM 1693 N N . ALA B 1 36 ? -1.391 27.188 4.094 1 92.19 36 ALA B N 1
ATOM 1694 C CA . ALA B 1 36 ? -2.686 26.766 3.561 1 92.19 36 ALA B CA 1
ATOM 1695 C C . ALA B 1 36 ? -3.775 27.766 3.92 1 92.19 36 ALA B C 1
ATOM 1697 O O . ALA B 1 36 ? -4.785 27.875 3.223 1 92.19 36 ALA B O 1
ATOM 1698 N N . LYS B 1 37 ? -3.381 28.516 4.961 1 88.19 37 LYS B N 1
ATOM 1699 C CA . LYS B 1 37 ? -4.348 29.531 5.383 1 88.19 37 LYS B CA 1
ATOM 1700 C C . LYS B 1 37 ? -4.551 30.578 4.293 1 88.19 37 LYS B C 1
ATOM 1702 O O . LYS B 1 37 ? -3.59 31.203 3.832 1 88.19 37 LYS B O 1
ATOM 1707 N N . GLY B 1 38 ? -5.598 30.594 3.598 1 81.69 38 GLY B N 1
ATOM 1708 C CA . GLY B 1 38 ? -5.906 31.578 2.57 1 81.69 38 GLY B CA 1
ATOM 1709 C C . GLY B 1 38 ? -5.605 31.078 1.167 1 81.69 38 GLY B C 1
ATOM 1710 O O . GLY B 1 38 ? -5.598 31.875 0.217 1 81.69 38 GLY B O 1
ATOM 1711 N N . SER B 1 39 ? -5.113 29.984 1.105 1 88.38 39 SER B N 1
ATOM 1712 C CA . SER B 1 39 ? -4.875 29.375 -0.195 1 88.38 39 SER B CA 1
ATOM 1713 C C . SER B 1 39 ? -6.062 28.516 -0.625 1 88.38 39 SER B C 1
ATOM 1715 O O . SER B 1 39 ? -7.066 28.422 0.086 1 88.38 39 SER B O 1
ATOM 1717 N N . ASN B 1 40 ? -5.934 28.094 -1.771 1 87.44 40 ASN B N 1
ATOM 1718 C CA . ASN B 1 40 ? -6.98 27.203 -2.273 1 87.44 40 ASN B CA 1
ATOM 1719 C C . ASN B 1 40 ? -6.68 25.734 -1.953 1 87.44 40 ASN B C 1
ATOM 1721 O O . ASN B 1 40 ? -7.328 24.844 -2.482 1 87.44 40 ASN B O 1
ATOM 1725 N N . CYS B 1 41 ? -5.758 25.594 -1.13 1 92.94 41 CYS B N 1
ATOM 1726 C CA . CYS B 1 41 ? -5.414 24.25 -0.696 1 92.94 41 CYS B CA 1
ATOM 1727 C C . CYS B 1 41 ? -6.285 23.812 0.477 1 92.94 41 CYS B C 1
ATOM 1729 O O . CYS B 1 41 ? -6.223 24.406 1.555 1 92.94 41 CYS B O 1
ATOM 1731 N N . GLU B 1 42 ? -7.008 22.812 0.276 1 93.81 42 GLU B N 1
ATOM 1732 C CA . GLU B 1 42 ? -7.906 22.297 1.309 1 93.81 42 GLU B CA 1
ATOM 1733 C C . GLU B 1 42 ? -7.148 21.484 2.348 1 93.81 42 GLU B C 1
ATOM 1735 O O . GLU B 1 42 ? -6.32 20.641 1.998 1 93.81 42 GLU B O 1
ATOM 1740 N N . VAL B 1 43 ? -7.414 21.797 3.639 1 96.88 43 VAL B N 1
ATOM 1741 C CA . VAL B 1 43 ? -6.793 21 4.703 1 96.88 43 VAL B CA 1
ATOM 1742 C C . VAL B 1 43 ? -7.773 19.953 5.207 1 96.88 43 VAL B C 1
ATOM 1744 O O . VAL B 1 43 ? -8.891 20.281 5.625 1 96.88 43 VAL B O 1
ATOM 1747 N N . ILE B 1 44 ? -7.379 18.703 5.16 1 98.31 44 ILE B N 1
ATOM 1748 C CA . ILE B 1 44 ? -8.227 17.594 5.578 1 98.31 44 ILE B CA 1
ATOM 1749 C C . ILE B 1 44 ? -7.508 16.75 6.629 1 98.31 44 ILE B C 1
ATOM 1751 O O . ILE B 1 44 ? -6.441 16.188 6.363 1 98.31 44 ILE B O 1
ATOM 1755 N N . TRP B 1 45 ? -8.109 16.672 7.812 1 98.62 45 TRP B N 1
ATOM 1756 C CA . TRP B 1 45 ? -7.59 15.836 8.891 1 98.62 45 TRP B CA 1
ATOM 1757 C C . TRP B 1 45 ? -8.242 14.453 8.883 1 98.62 45 TRP B C 1
ATOM 1759 O O . TRP B 1 45 ? -9.477 14.352 8.844 1 98.62 45 TRP B O 1
ATOM 1769 N N . ILE B 1 46 ? -7.445 13.438 8.859 1 98.81 46 ILE B N 1
ATOM 1770 C CA . ILE B 1 46 ? -7.914 12.062 8.953 1 98.81 46 ILE B CA 1
ATOM 1771 C C . ILE B 1 46 ? -7.652 11.523 10.359 1 98.81 46 ILE B C 1
ATOM 1773 O O . ILE B 1 46 ? -6.523 11.578 10.852 1 98.81 46 ILE B O 1
ATOM 1777 N N . ARG B 1 47 ? -8.68 11.039 11.047 1 98.62 47 ARG B N 1
ATOM 1778 C CA . ARG B 1 47 ? -8.523 10.43 12.359 1 98.62 47 ARG B CA 1
ATOM 1779 C C . ARG B 1 47 ? -8.867 8.945 12.328 1 98.62 47 ARG B C 1
ATOM 1781 O O . ARG B 1 47 ? -9.891 8.555 11.766 1 98.62 47 ARG B O 1
ATOM 1788 N N . HIS B 1 48 ? -7.984 8.188 12.852 1 98.56 48 HIS B N 1
ATOM 1789 C CA . HIS B 1 48 ? -8.219 6.758 13.016 1 98.56 48 HIS B CA 1
ATOM 1790 C C . HIS B 1 48 ? -8.961 6.469 14.32 1 98.56 48 HIS B C 1
ATOM 1792 O O . HIS B 1 48 ? -8.695 7.109 15.344 1 98.56 48 HIS B O 1
ATOM 1798 N N . HIS B 1 49 ? -9.859 5.566 14.281 1 97.19 49 HIS B N 1
ATOM 1799 C CA . HIS B 1 49 ? -10.539 5.109 15.484 1 97.19 49 HIS B CA 1
ATOM 1800 C C . HIS B 1 49 ? -10.422 3.598 15.648 1 97.19 49 HIS B C 1
ATOM 1802 O O . HIS B 1 49 ? -10.641 2.85 14.688 1 97.19 49 HIS B O 1
ATOM 1808 N N . ASP B 1 50 ? -9.969 3.15 16.766 1 96 50 ASP B N 1
ATOM 1809 C CA . ASP B 1 50 ? -9.992 1.763 17.219 1 96 50 ASP B CA 1
ATOM 1810 C C . ASP B 1 50 ? -10.055 1.679 18.734 1 96 50 ASP B C 1
ATOM 1812 O O . ASP B 1 50 ? -10.445 2.639 19.406 1 96 50 ASP B O 1
ATOM 1816 N N . LYS B 1 51 ? -9.883 0.516 19.359 1 94.62 51 LYS B N 1
ATOM 1817 C CA . LYS B 1 51 ? -10 0.311 20.797 1 94.62 51 LYS B CA 1
ATOM 1818 C C . LYS B 1 51 ? -9 1.175 21.562 1 94.62 51 LYS B C 1
ATOM 1820 O O . LYS B 1 51 ? -9.273 1.607 22.688 1 94.62 51 LYS B O 1
ATOM 1825 N N . GLU B 1 52 ? -7.828 1.465 20.938 1 94.75 52 GLU B N 1
ATOM 1826 C CA . GLU B 1 52 ? -6.773 2.242 21.594 1 94.75 52 GLU B CA 1
ATOM 1827 C C . GLU B 1 52 ? -6.992 3.738 21.391 1 94.75 52 GLU B C 1
ATOM 1829 O O . GLU B 1 52 ? -6.387 4.559 22.078 1 94.75 52 GLU B O 1
ATOM 1834 N N . LEU B 1 53 ? -7.727 4.066 20.375 1 97.5 53 LEU B N 1
ATOM 1835 C CA . LEU B 1 53 ? -8.125 5.438 20.078 1 97.5 53 LEU B CA 1
ATOM 1836 C C . LEU B 1 53 ? -9.641 5.566 20.031 1 97.5 53 LEU B C 1
ATOM 1838 O O . LEU B 1 53 ? -10.219 5.848 18.984 1 97.5 53 LEU B O 1
ATOM 1842 N N . PRO B 1 54 ? -10.242 5.527 21.219 1 96.5 54 PRO B N 1
ATOM 1843 C CA . PRO B 1 54 ? -11.711 5.566 21.234 1 96.5 54 PRO B CA 1
ATOM 1844 C C . PRO B 1 54 ? -12.266 6.934 20.844 1 96.5 54 PRO B C 1
ATOM 1846 O O . PRO B 1 54 ? -11.797 7.957 21.359 1 96.5 54 PRO B O 1
ATOM 1849 N N . GLN B 1 55 ? -13.242 6.875 20.047 1 95.69 55 GLN B N 1
ATOM 1850 C CA . GLN B 1 55 ? -13.852 8.117 19.594 1 95.69 55 GLN B CA 1
ATOM 1851 C C . GLN B 1 55 ? -14.312 8.969 20.766 1 95.69 55 GLN B C 1
ATOM 1853 O O . GLN B 1 55 ? -14.898 8.453 21.719 1 95.69 55 GLN B O 1
ATOM 1858 N N . GLY B 1 56 ? -13.977 10.227 20.672 1 95.25 56 GLY B N 1
ATOM 1859 C CA . GLY B 1 56 ? -14.422 11.164 21.703 1 95.25 56 GLY B CA 1
ATOM 1860 C C . GLY B 1 56 ? -13.445 11.305 22.844 1 95.25 56 GLY B C 1
ATOM 1861 O O . GLY B 1 56 ? -13.578 12.203 23.672 1 95.25 56 GLY B O 1
ATOM 1862 N N . SER B 1 57 ? -12.484 10.406 22.969 1 97.12 57 SER B N 1
ATOM 1863 C CA . SER B 1 57 ? -11.469 10.5 24.016 1 97.12 57 SER B CA 1
ATOM 1864 C C . SER B 1 57 ? -10.438 11.578 23.703 1 97.12 57 SER B C 1
ATOM 1866 O O . SER B 1 57 ? -10.289 11.984 22.547 1 97.12 57 SER B O 1
ATOM 1868 N N . PRO B 1 58 ? -9.789 12.078 24.719 1 97 58 PRO B N 1
ATOM 1869 C CA . PRO B 1 58 ? -8.711 13.031 24.484 1 97 58 PRO B CA 1
ATOM 1870 C C . PRO B 1 58 ? -7.629 12.484 23.547 1 97 58 PRO B C 1
ATOM 1872 O O . PRO B 1 58 ? -7.078 13.227 22.734 1 97 58 PRO B O 1
ATOM 1875 N N . GLN B 1 59 ? -7.348 11.203 23.594 1 97.69 59 GLN B N 1
ATOM 1876 C CA . GLN B 1 59 ? -6.32 10.57 22.766 1 97.69 59 GLN B CA 1
ATOM 1877 C C . GLN B 1 59 ? -6.727 10.547 21.297 1 97.69 59 GLN B C 1
ATOM 1879 O O . GLN B 1 59 ? -5.867 10.555 20.406 1 97.69 59 GLN B O 1
ATOM 1884 N N . TRP B 1 60 ? -8 10.539 21.062 1 98.19 60 TRP B N 1
ATOM 1885 C CA . TRP B 1 60 ? -8.547 10.43 19.719 1 98.19 60 TRP B CA 1
ATOM 1886 C C . TRP B 1 60 ? -8.492 11.773 19 1 98.19 60 TRP B C 1
ATOM 1888 O O . TRP B 1 60 ? -8.547 11.828 17.766 1 98.19 60 TRP B O 1
ATOM 1898 N N . GLU B 1 61 ? -8.352 12.844 19.703 1 97.81 61 GLU B N 1
ATOM 1899 C CA . GLU B 1 61 ? -8.406 14.195 19.156 1 97.81 61 GLU B CA 1
ATOM 1900 C C . GLU B 1 61 ? -7.164 14.516 18.328 1 97.81 61 GLU B C 1
ATOM 1902 O O . GLU B 1 61 ? -6.129 13.867 18.484 1 97.81 61 GLU B O 1
ATOM 1907 N N . ILE B 1 62 ? -7.332 15.453 17.469 1 98.31 62 ILE B N 1
ATOM 1908 C CA . ILE B 1 62 ? -6.203 15.945 16.672 1 98.31 62 ILE B CA 1
ATOM 1909 C C . ILE B 1 62 ? -5.141 16.531 17.609 1 98.31 62 ILE B C 1
ATOM 1911 O O . ILE B 1 62 ? -5.465 17.234 18.562 1 98.31 62 ILE B O 1
ATOM 1915 N N . TRP B 1 63 ? -3.896 16.266 17.359 1 98.56 63 TRP B N 1
ATOM 1916 C CA . TRP B 1 63 ? -2.742 16.609 18.188 1 98.56 63 TRP B CA 1
ATOM 1917 C C . TRP B 1 63 ? -2.695 18.109 18.438 1 98.56 63 TRP B C 1
ATOM 1919 O O . TRP B 1 63 ? -2.578 18.906 17.516 1 98.56 63 TRP B O 1
ATOM 1929 N N . GLU B 1 64 ? -2.924 18.547 19.766 1 97.44 64 GLU B N 1
ATOM 1930 C CA . GLU B 1 64 ? -2.814 19.906 20.266 1 97.44 64 GLU B CA 1
ATOM 1931 C C . GLU B 1 64 ? -3.842 20.828 19.609 1 97.44 64 GLU B C 1
ATOM 1933 O O . GLU B 1 64 ? -3.598 22.016 19.438 1 97.44 64 GLU B O 1
ATOM 1938 N N . GLN B 1 65 ? -4.879 20.219 19.047 1 95.75 65 GLN B N 1
ATOM 1939 C CA . GLN B 1 65 ? -5.996 20.938 18.438 1 95.75 65 GLN B CA 1
ATOM 1940 C C . GLN B 1 65 ? -5.52 21.828 17.297 1 95.75 65 GLN B C 1
ATOM 1942 O O . GLN B 1 65 ? -6.004 22.953 17.125 1 95.75 65 GLN B O 1
ATOM 1947 N N . ARG B 1 66 ? -4.617 21.297 16.531 1 95.88 66 ARG B N 1
ATOM 1948 C CA . ARG B 1 66 ? -3.986 22.078 15.469 1 95.88 66 ARG B CA 1
ATOM 1949 C C . ARG B 1 66 ? -4.973 22.344 14.336 1 95.88 66 ARG B C 1
ATOM 1951 O O . ARG B 1 66 ? -4.738 23.234 13.508 1 95.88 66 ARG B O 1
ATOM 1958 N N . HIS B 1 67 ? -6.039 21.609 14.266 1 92.06 67 HIS B N 1
ATOM 1959 C CA . HIS B 1 67 ? -7.043 21.828 13.234 1 92.06 67 HIS B CA 1
ATOM 1960 C C . HIS B 1 67 ? -7.68 23.219 13.367 1 92.06 67 HIS B C 1
ATOM 1962 O O . HIS B 1 67 ? -8.289 23.719 12.422 1 92.06 67 HIS B O 1
ATOM 1968 N N . LEU B 1 68 ? -7.531 23.828 14.461 1 89.25 68 LEU B N 1
ATOM 1969 C CA . LEU B 1 68 ? -8.203 25.094 14.727 1 89.25 68 LEU B CA 1
ATOM 1970 C C . LEU B 1 68 ? -7.488 26.25 14.039 1 89.25 68 LEU B C 1
ATOM 1972 O O . LEU B 1 68 ? -8.023 27.359 13.969 1 89.25 68 LEU B O 1
ATOM 1976 N N . VAL B 1 69 ? -6.34 25.969 13.438 1 83.31 69 VAL B N 1
ATOM 1977 C CA . VAL B 1 69 ? -5.508 26.984 12.812 1 83.31 69 VAL B CA 1
ATOM 1978 C C . VAL B 1 69 ? -6.145 27.453 11.508 1 83.31 69 VAL B C 1
ATOM 1980 O O . VAL B 1 69 ? -5.98 28.609 11.102 1 83.31 69 VAL B O 1
ATOM 1983 N N . THR B 1 70 ? -6.836 26.531 10.812 1 82.94 70 THR B N 1
ATOM 1984 C CA . THR B 1 70 ? -7.402 26.828 9.5 1 82.94 70 THR B CA 1
ATOM 1985 C C . THR B 1 70 ? -8.773 26.172 9.344 1 82.94 70 THR B C 1
ATOM 1987 O O . THR B 1 70 ? -9.234 25.453 10.234 1 82.94 70 THR B O 1
ATOM 1990 N N . HIS B 1 71 ? -9.406 26.641 8.25 1 82.75 71 HIS B N 1
ATOM 1991 C CA . HIS B 1 71 ? -10.562 25.859 7.844 1 82.75 71 HIS B CA 1
ATOM 1992 C C . HIS B 1 71 ? -10.156 24.438 7.484 1 82.75 71 HIS B C 1
ATOM 1994 O O . HIS B 1 71 ? -9.133 24.219 6.836 1 82.75 71 HIS B O 1
ATOM 2000 N N . HIS B 1 72 ? -10.906 23.641 8.086 1 88.81 72 HIS B N 1
ATOM 2001 C CA . HIS B 1 72 ? -10.492 22.25 7.906 1 88.81 72 HIS B CA 1
ATOM 2002 C C . HIS B 1 72 ? -11.703 21.328 7.773 1 88.81 72 HIS B C 1
ATOM 2004 O O . HIS B 1 72 ? -12.812 21.703 8.148 1 88.81 72 HIS B O 1
ATOM 2010 N N . LYS B 1 73 ? -11.453 20.328 7.082 1 95.44 73 LYS B N 1
ATOM 2011 C CA . LYS B 1 73 ? -12.336 19.156 7.055 1 95.44 73 LYS B CA 1
ATOM 2012 C C . LYS B 1 73 ? -11.758 18.016 7.887 1 95.44 73 LYS B C 1
ATOM 2014 O O . LYS B 1 73 ? -10.539 17.828 7.934 1 95.44 73 LYS B O 1
ATOM 2019 N N . ILE B 1 74 ? -12.68 17.312 8.609 1 97.94 74 ILE B N 1
ATOM 2020 C CA . ILE B 1 74 ? -12.25 16.156 9.391 1 97.94 74 ILE B CA 1
ATOM 2021 C C . ILE B 1 74 ? -12.977 14.906 8.898 1 97.94 74 ILE B C 1
ATOM 2023 O O . ILE B 1 74 ? -14.195 14.914 8.719 1 97.94 74 ILE B O 1
ATOM 2027 N N . ILE B 1 75 ? -12.281 13.852 8.641 1 98.38 75 ILE B N 1
ATOM 2028 C CA . ILE B 1 75 ? -12.82 12.562 8.227 1 98.38 75 ILE B CA 1
ATOM 2029 C C . ILE B 1 75 ? -12.289 11.469 9.148 1 98.38 75 ILE B C 1
ATOM 2031 O O . ILE B 1 75 ? -11.078 11.375 9.383 1 98.38 75 ILE B O 1
ATOM 2035 N N . ASP B 1 76 ? -13.133 10.648 9.695 1 98.38 76 ASP B N 1
ATOM 2036 C CA . ASP B 1 76 ? -12.766 9.547 10.578 1 98.38 76 ASP B CA 1
ATOM 2037 C C . ASP B 1 76 ? -12.703 8.227 9.805 1 98.38 76 ASP B C 1
ATOM 2039 O O . ASP B 1 76 ? -13.508 7.996 8.898 1 98.38 76 ASP B O 1
ATOM 2043 N N . LYS B 1 77 ? -11.789 7.398 10.195 1 98.38 77 LYS B N 1
ATOM 2044 C CA . LYS B 1 77 ? -11.625 6.113 9.523 1 98.38 77 LYS B CA 1
ATOM 2045 C C . LYS B 1 77 ? -11.422 4.988 10.539 1 98.38 77 LYS B C 1
ATOM 2047 O O . LYS B 1 77 ? -11.039 5.234 11.68 1 98.38 77 LYS B O 1
ATOM 2052 N N . THR B 1 78 ? -11.625 3.717 10.031 1 97.69 78 THR B N 1
ATOM 2053 C CA . THR B 1 78 ? -11.422 2.547 10.883 1 97.69 78 THR B CA 1
ATOM 2054 C C . THR B 1 78 ? -10.391 1.604 10.266 1 97.69 78 THR B C 1
ATOM 2056 O O . THR B 1 78 ? -9.875 0.708 10.945 1 97.69 78 THR B O 1
ATOM 2059 N N . TYR B 1 79 ? -10.055 1.773 9.023 1 98.25 79 TYR B N 1
ATOM 2060 C CA . TYR B 1 79 ? -9.031 0.976 8.352 1 98.25 79 TYR B CA 1
ATOM 2061 C C . TYR B 1 79 ? -7.77 1.792 8.125 1 98.25 79 TYR B C 1
ATOM 2063 O O . TYR B 1 79 ? -7.762 3.01 8.32 1 98.25 79 TYR B O 1
ATOM 2071 N N . ASN B 1 80 ? -6.738 1.157 7.703 1 98.56 80 ASN B N 1
ATOM 2072 C CA . ASN B 1 80 ? -5.465 1.833 7.473 1 98.56 80 ASN B CA 1
ATOM 2073 C C . ASN B 1 80 ? -5.574 2.869 6.359 1 98.56 80 ASN B C 1
ATOM 2075 O O . ASN B 1 80 ? -5.105 4 6.508 1 98.56 80 ASN B O 1
ATOM 2079 N N . SER B 1 81 ? -6.234 2.561 5.301 1 98.75 81 SER B N 1
ATOM 2080 C CA . SER B 1 81 ? -6.441 3.49 4.191 1 98.75 81 SER B CA 1
ATOM 2081 C C . SER B 1 81 ? -7.414 4.598 4.574 1 98.75 81 SER B C 1
ATOM 2083 O O . SER B 1 81 ? -8.492 4.328 5.109 1 98.75 81 SER B O 1
ATOM 2085 N N . CYS B 1 82 ? -7.051 5.77 4.215 1 98.69 82 CYS B N 1
ATOM 2086 C CA . CYS B 1 82 ? -7.965 6.867 4.516 1 98.69 82 CYS B CA 1
ATOM 2087 C C . CYS B 1 82 ? -9.133 6.887 3.539 1 98.69 82 CYS B C 1
ATOM 2089 O O . CYS B 1 82 ? -10.109 7.609 3.75 1 98.69 82 CYS B O 1
ATOM 2091 N N . PHE B 1 83 ? -9.133 6.008 2.557 1 98.81 83 PHE B N 1
ATOM 2092 C CA . PHE B 1 83 ? -10.156 6 1.522 1 98.81 83 PHE B CA 1
ATOM 2093 C C . PHE B 1 83 ? -11.188 4.91 1.789 1 98.81 83 PHE B C 1
ATOM 2095 O O . PHE B 1 83 ? -12.32 4.98 1.301 1 98.81 83 PHE B O 1
ATOM 2102 N N . LYS B 1 84 ? -10.805 3.877 2.498 1 98.62 84 LYS B N 1
ATOM 2103 C CA . LYS B 1 84 ? -11.68 2.721 2.645 1 98.62 84 LYS B CA 1
ATOM 2104 C C . LYS B 1 84 ? -12.852 3.033 3.572 1 98.62 84 LYS B C 1
ATOM 2106 O O . LYS B 1 84 ? -12.656 3.373 4.738 1 98.62 84 LYS B O 1
ATOM 2111 N N . ASP B 1 85 ? -14.008 2.871 3.055 1 98 85 ASP B N 1
ATOM 2112 C CA . ASP B 1 85 ? -15.266 3.074 3.779 1 98 85 ASP B CA 1
ATOM 2113 C C . ASP B 1 85 ? -15.344 4.488 4.348 1 98 85 ASP B C 1
ATOM 2115 O O . ASP B 1 85 ? -15.781 4.684 5.484 1 98 85 ASP B O 1
ATOM 2119 N N . THR B 1 86 ? -14.781 5.453 3.648 1 98.5 86 THR B N 1
ATOM 2120 C CA . THR B 1 86 ? -14.906 6.879 3.934 1 98.5 86 THR B CA 1
ATOM 2121 C C . THR B 1 86 ? -15.414 7.629 2.707 1 98.5 86 THR B C 1
ATOM 2123 O O . THR B 1 86 ? -15.57 7.047 1.633 1 98.5 86 THR B O 1
ATOM 2126 N N . HIS B 1 87 ? -15.719 8.836 2.857 1 98.19 87 HIS B N 1
ATOM 2127 C CA . HIS B 1 87 ? -16.203 9.625 1.736 1 98.19 87 HIS B CA 1
ATOM 2128 C C . HIS B 1 87 ? -15.109 10.523 1.169 1 98.19 87 HIS B C 1
ATOM 2130 O O . HIS B 1 87 ? -15.391 11.492 0.467 1 98.19 87 HIS B O 1
ATOM 2136 N N . LEU B 1 88 ? -13.836 10.195 1.486 1 98.62 88 LEU B N 1
ATOM 2137 C CA . LEU B 1 88 ? -12.719 11.07 1.123 1 98.62 88 LEU B CA 1
ATOM 2138 C C . LEU B 1 88 ? -12.602 11.195 -0.392 1 98.62 88 LEU B C 1
ATOM 2140 O O . LEU B 1 88 ? -12.492 12.305 -0.919 1 98.62 88 LEU B O 1
ATOM 2144 N N . HIS B 1 89 ? -12.586 10.023 -1.083 1 98.62 89 HIS B N 1
ATOM 2145 C CA . HIS B 1 89 ? -12.422 10.055 -2.531 1 98.62 89 HIS B CA 1
ATOM 2146 C C . HIS B 1 89 ? -13.531 10.875 -3.193 1 98.62 89 HIS B C 1
ATOM 2148 O O . HIS B 1 89 ? -13.25 11.734 -4.035 1 98.62 89 HIS B O 1
ATOM 2154 N N . ASP B 1 90 ? -14.766 10.625 -2.805 1 98.38 90 ASP B N 1
ATOM 2155 C CA . ASP B 1 90 ? -15.898 11.359 -3.354 1 98.38 90 ASP B CA 1
ATOM 2156 C C . ASP B 1 90 ? -15.773 12.852 -3.08 1 98.38 90 ASP B C 1
ATOM 2158 O O . ASP B 1 90 ? -16.047 13.68 -3.955 1 98.38 90 ASP B O 1
ATOM 2162 N N . TYR B 1 91 ? -15.375 13.172 -1.886 1 98.19 91 TYR B N 1
ATOM 2163 C CA . TYR B 1 91 ? -15.211 14.562 -1.496 1 98.19 91 TYR B CA 1
ATOM 2164 C C . TYR B 1 91 ? -14.156 15.25 -2.354 1 98.19 91 TYR B C 1
ATOM 2166 O O . TYR B 1 91 ? -14.391 16.328 -2.896 1 98.19 91 TYR B O 1
ATOM 2174 N N . LEU B 1 92 ? -12.977 14.609 -2.549 1 98.19 92 LEU B N 1
ATOM 2175 C CA . LEU B 1 92 ? -11.898 15.172 -3.348 1 98.19 92 LEU B CA 1
ATOM 2176 C C . LEU B 1 92 ? -12.328 15.359 -4.797 1 98.19 92 LEU B C 1
ATOM 2178 O O . LEU B 1 92 ? -12.031 16.391 -5.41 1 98.19 92 LEU B O 1
ATOM 2182 N N . GLN B 1 93 ? -13.078 14.359 -5.324 1 97.94 93 GLN B N 1
ATOM 2183 C CA . GLN B 1 93 ? -13.578 14.453 -6.695 1 97.94 93 GLN B CA 1
ATOM 2184 C C . GLN B 1 93 ? -14.57 15.602 -6.844 1 97.94 93 GLN B C 1
ATOM 2186 O O . GLN B 1 93 ? -14.547 16.328 -7.844 1 97.94 93 GLN B O 1
ATOM 2191 N N . SER B 1 94 ? -15.398 15.75 -5.883 1 97.25 94 SER B N 1
ATOM 2192 C CA . SER B 1 94 ? -16.406 16.812 -5.93 1 97.25 94 SER B CA 1
ATOM 2193 C C . SER B 1 94 ? -15.758 18.188 -5.953 1 97.25 94 SER B C 1
ATOM 2195 O O . SER B 1 94 ? -16.328 19.141 -6.48 1 97.25 94 SER B O 1
ATOM 2197 N N . LYS B 1 95 ? -14.539 18.25 -5.445 1 95.75 95 LYS B N 1
ATOM 2198 C CA . LYS B 1 95 ? -13.805 19.516 -5.398 1 95.75 95 LYS B CA 1
ATOM 2199 C C . LYS B 1 95 ? -12.812 19.609 -6.551 1 95.75 95 LYS B C 1
ATOM 2201 O O . LYS B 1 95 ? -12.055 20.578 -6.641 1 95.75 95 LYS B O 1
ATOM 2206 N N . HIS B 1 96 ? -12.781 18.562 -7.391 1 96.31 96 HIS B N 1
ATOM 2207 C CA . HIS B 1 96 ? -11.883 18.5 -8.539 1 96.31 96 HIS B CA 1
ATOM 2208 C C . HIS B 1 96 ? -10.422 18.578 -8.102 1 96.31 96 HIS B C 1
ATOM 2210 O O . HIS B 1 96 ? -9.609 19.219 -8.773 1 96.31 96 HIS B O 1
ATOM 2216 N N . ILE B 1 97 ? -10.172 18.031 -6.98 1 96.88 97 ILE B N 1
ATOM 2217 C CA . ILE B 1 97 ? -8.805 18 -6.469 1 96.88 97 ILE B CA 1
ATOM 2218 C C . ILE B 1 97 ? -8.07 16.797 -7.043 1 96.88 97 ILE B C 1
ATOM 2220 O O . ILE B 1 97 ? -8.555 15.664 -6.957 1 96.88 97 ILE B O 1
ATOM 2224 N N . SER B 1 98 ? -6.867 17.062 -7.59 1 96.88 98 SER B N 1
ATOM 2225 C CA . SER B 1 98 ? -6.094 15.984 -8.188 1 96.88 98 SER B CA 1
ATOM 2226 C C . SER B 1 98 ? -4.699 15.898 -7.574 1 96.88 98 SER B C 1
ATOM 2228 O O . SER B 1 98 ? -3.973 14.93 -7.809 1 96.88 98 SER B O 1
ATOM 2230 N N . GLN B 1 99 ? -4.273 16.844 -6.758 1 97.25 99 GLN B N 1
ATOM 2231 C CA . GLN B 1 99 ? -2.969 16.891 -6.105 1 97.25 99 GLN B CA 1
ATOM 2232 C C . GLN B 1 99 ? -3.111 16.797 -4.59 1 97.25 99 GLN B C 1
ATOM 2234 O O . GLN B 1 99 ? -3.871 17.547 -3.984 1 97.25 99 GLN B O 1
ATOM 2239 N N . LEU B 1 100 ? -2.381 15.883 -4.043 1 98.31 100 LEU B N 1
ATOM 2240 C CA . LEU B 1 100 ? -2.416 15.672 -2.6 1 98.31 100 LEU B CA 1
ATOM 2241 C C . LEU B 1 100 ? -1.037 15.891 -1.985 1 98.31 100 LEU B C 1
ATOM 2243 O O . LEU B 1 100 ? -0.043 15.344 -2.471 1 98.31 100 LEU B O 1
ATOM 2247 N N . ILE B 1 101 ? -0.97 16.688 -1.009 1 98.25 101 ILE B N 1
ATOM 2248 C CA . ILE B 1 101 ? 0.163 16.75 -0.091 1 98.25 101 ILE B CA 1
ATOM 2249 C C . ILE B 1 101 ? -0.144 15.93 1.161 1 98.25 101 ILE B C 1
ATOM 2251 O O . ILE B 1 101 ? -1.086 16.234 1.896 1 98.25 101 ILE B O 1
ATOM 2255 N N . MET B 1 102 ? 0.646 14.914 1.424 1 98.81 102 MET B N 1
ATOM 2256 C CA . MET B 1 102 ? 0.296 13.977 2.492 1 98.81 102 MET B CA 1
ATOM 2257 C C . MET B 1 102 ? 1.345 14 3.6 1 98.81 102 MET B C 1
ATOM 2259 O O . MET B 1 102 ? 2.545 13.953 3.324 1 98.81 102 MET B O 1
ATOM 2263 N N . MET B 1 103 ? 0.876 14.102 4.82 1 98.81 103 MET B N 1
ATOM 2264 C CA . MET B 1 103 ? 1.674 14.008 6.039 1 98.81 103 MET B CA 1
ATOM 2265 C C . MET B 1 103 ? 0.984 13.125 7.07 1 98.81 103 MET B C 1
ATOM 2267 O O . MET B 1 103 ? -0.246 13.055 7.113 1 98.81 103 MET B O 1
ATOM 2271 N N . GLY B 1 104 ? 1.841 12.492 7.883 1 98.81 104 GLY B N 1
ATOM 2272 C CA . GLY B 1 104 ? 1.16 11.82 8.984 1 98.81 104 GLY B CA 1
ATOM 2273 C C . GLY B 1 104 ? 1.842 10.539 9.414 1 98.81 104 GLY B C 1
ATOM 2274 O O . GLY B 1 104 ? 3.072 10.445 9.406 1 98.81 104 GLY B O 1
ATOM 2275 N N . LEU B 1 105 ? 1.052 9.617 10.008 1 98.62 105 LEU B N 1
ATOM 2276 C CA . LEU B 1 105 ? 1.51 8.391 10.656 1 98.62 105 LEU B CA 1
ATOM 2277 C C . LEU B 1 105 ? 0.601 7.219 10.312 1 98.62 105 LEU B C 1
ATOM 2279 O O . LEU B 1 105 ? -0.549 7.414 9.906 1 98.62 105 LEU B O 1
ATOM 2283 N N . GLN B 1 106 ? 1.079 6.082 10.719 1 98.31 106 GLN B N 1
ATOM 2284 C CA . GLN B 1 106 ? 2.463 5.625 10.812 1 98.31 106 GLN B CA 1
ATOM 2285 C C . GLN B 1 106 ? 3.006 5.234 9.445 1 98.31 106 GLN B C 1
ATOM 2287 O O . GLN B 1 106 ? 2.268 4.715 8.602 1 98.31 106 GLN B O 1
ATOM 2292 N N . THR B 1 107 ? 4.215 5.379 9.219 1 98.81 107 THR B N 1
ATOM 2293 C CA . THR B 1 107 ? 4.867 5.258 7.918 1 98.81 107 THR B CA 1
ATOM 2294 C C . THR B 1 107 ? 4.457 3.957 7.23 1 98.81 107 THR B C 1
ATOM 2296 O O . THR B 1 107 ? 3.861 3.98 6.152 1 98.81 107 THR B O 1
ATOM 2299 N N . GLU B 1 108 ? 4.629 2.777 7.867 1 98.5 108 GLU B N 1
ATOM 2300 C CA . GLU B 1 108 ? 4.5 1.478 7.215 1 98.5 108 GLU B CA 1
ATOM 2301 C C . GLU B 1 108 ? 3.057 0.98 7.254 1 98.5 108 GLU B C 1
ATOM 2303 O O . GLU B 1 108 ? 2.721 -0.02 6.617 1 98.5 108 GLU B O 1
ATOM 2308 N N . TYR B 1 109 ? 2.131 1.662 7.977 1 98.38 109 TYR B N 1
ATOM 2309 C CA . TYR B 1 109 ? 0.748 1.225 8.133 1 98.38 109 TYR B CA 1
ATOM 2310 C C . TYR B 1 109 ? -0.204 2.145 7.379 1 98.38 109 TYR B C 1
ATOM 2312 O O . TYR B 1 109 ? -0.174 2.207 6.148 1 98.38 109 TYR B O 1
ATOM 2320 N N . CYS B 1 110 ? -0.833 3.037 8.109 1 98.81 110 CYS B N 1
ATOM 2321 C CA . CYS B 1 110 ? -1.877 3.863 7.516 1 98.81 110 CYS B CA 1
ATOM 2322 C C . CYS B 1 110 ? -1.301 4.793 6.449 1 98.81 110 CYS B C 1
ATOM 2324 O O . CYS B 1 110 ? -1.94 5.047 5.43 1 98.81 110 CYS B O 1
ATOM 2326 N N . PHE B 1 111 ? -0.114 5.344 6.695 1 98.94 111 PHE B N 1
ATOM 2327 C CA . PHE B 1 111 ? 0.443 6.324 5.77 1 98.94 111 PHE B CA 1
ATOM 2328 C C . PHE B 1 111 ? 0.772 5.676 4.43 1 98.94 111 PHE B C 1
ATOM 2330 O O . PHE B 1 111 ? 0.271 6.102 3.389 1 98.94 111 PHE B O 1
ATOM 2337 N N . ASP B 1 112 ? 1.537 4.621 4.406 1 98.94 112 ASP B N 1
ATOM 2338 C CA . ASP B 1 112 ? 1.899 3.91 3.184 1 98.94 112 ASP B CA 1
ATOM 2339 C C . ASP B 1 112 ? 0.656 3.42 2.447 1 98.94 112 ASP B C 1
ATOM 2341 O O . ASP B 1 112 ? 0.556 3.561 1.226 1 98.94 112 ASP B O 1
ATOM 2345 N N . THR B 1 113 ? -0.271 2.822 3.189 1 98.94 113 THR B N 1
ATOM 2346 C CA . THR B 1 113 ? -1.489 2.309 2.572 1 98.94 113 THR B CA 1
ATOM 2347 C C . THR B 1 113 ? -2.25 3.428 1.864 1 98.94 113 THR B C 1
ATOM 2349 O O . THR B 1 113 ? -2.682 3.266 0.722 1 98.94 113 THR B O 1
ATOM 2352 N N . SER B 1 114 ? -2.346 4.523 2.502 1 98.94 114 SER B N 1
ATOM 2353 C CA . SER B 1 114 ? -3.072 5.656 1.939 1 98.94 114 SER B CA 1
ATOM 2354 C C . SER B 1 114 ? -2.361 6.219 0.713 1 98.94 114 SER B C 1
ATOM 2356 O O . SER B 1 114 ? -3.008 6.629 -0.252 1 98.94 114 SER B O 1
ATOM 2358 N N . VAL B 1 115 ? -1.031 6.242 0.724 1 98.94 115 VAL B N 1
ATOM 2359 C CA . VAL B 1 115 ? -0.251 6.703 -0.42 1 98.94 115 VAL B CA 1
ATOM 2360 C C . VAL B 1 115 ? -0.521 5.805 -1.625 1 98.94 115 VAL B C 1
ATOM 2362 O O . VAL B 1 115 ? -0.835 6.293 -2.713 1 98.94 115 VAL B O 1
ATOM 2365 N N . LYS B 1 116 ? -0.479 4.535 -1.435 1 98.88 116 LYS B N 1
ATOM 2366 C CA . LYS B 1 116 ? -0.614 3.586 -2.535 1 98.88 116 LYS B CA 1
ATOM 2367 C C . LYS B 1 116 ? -2.043 3.564 -3.072 1 98.88 116 LYS B C 1
ATOM 2369 O O . LYS B 1 116 ? -2.256 3.471 -4.281 1 98.88 116 LYS B O 1
ATOM 2374 N N . VAL B 1 117 ? -3.025 3.721 -2.186 1 98.88 117 VAL B N 1
ATOM 2375 C CA . VAL B 1 117 ? -4.418 3.748 -2.617 1 98.88 117 VAL B CA 1
ATOM 2376 C C . VAL B 1 117 ? -4.711 5.062 -3.336 1 98.88 117 VAL B C 1
ATOM 2378 O O . VAL B 1 117 ? -5.426 5.082 -4.34 1 98.88 117 VAL B O 1
ATOM 2381 N N . ALA B 1 118 ? -4.141 6.152 -2.842 1 98.88 118 ALA B N 1
ATOM 2382 C CA . ALA B 1 118 ? -4.281 7.426 -3.545 1 98.88 118 ALA B CA 1
ATOM 2383 C C . ALA B 1 118 ? -3.723 7.332 -4.961 1 98.88 118 ALA B C 1
ATOM 2385 O O . ALA B 1 118 ? -4.34 7.824 -5.91 1 98.88 118 ALA B O 1
ATOM 2386 N N . PHE B 1 119 ? -2.592 6.715 -5.074 1 98.88 119 PHE B N 1
ATOM 2387 C CA . PHE B 1 119 ? -1.988 6.523 -6.387 1 98.88 119 PHE B CA 1
ATOM 2388 C C . PHE B 1 119 ? -2.896 5.691 -7.285 1 98.88 119 PHE B C 1
ATOM 2390 O O . PHE B 1 119 ? -3.07 6.004 -8.461 1 98.88 119 PHE B O 1
ATOM 2397 N N . GLU B 1 120 ? -3.48 4.66 -6.68 1 98.62 120 GLU B N 1
ATOM 2398 C CA . GLU B 1 120 ? -4.402 3.791 -7.41 1 98.62 120 GLU B CA 1
ATOM 2399 C C . GLU B 1 120 ? -5.566 4.586 -7.988 1 98.62 120 GLU B C 1
ATOM 2401 O O . GLU B 1 120 ? -6.012 4.32 -9.109 1 98.62 120 GLU B O 1
ATOM 2406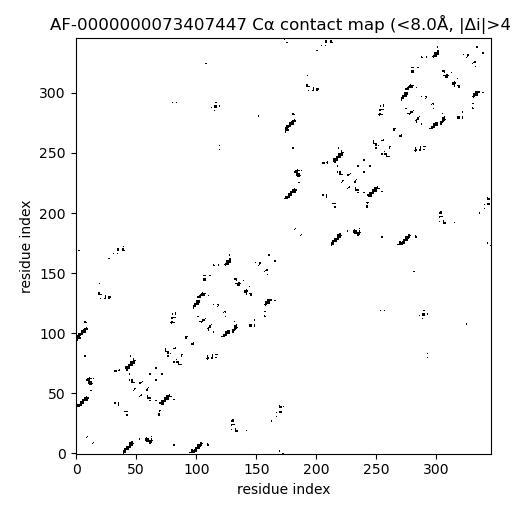 N N . TYR B 1 121 ? -5.961 5.586 -7.266 1 98.19 121 TYR B N 1
ATOM 2407 C CA . TYR B 1 121 ? -7.102 6.398 -7.676 1 98.19 121 TYR B CA 1
ATOM 2408 C C . TYR B 1 121 ? -6.676 7.473 -8.664 1 98.19 121 TYR B C 1
ATOM 2410 O O . TYR B 1 121 ? -7.52 8.195 -9.211 1 98.19 121 TYR B O 1
ATOM 2418 N N . GLY B 1 122 ? -5.352 7.691 -8.852 1 97.88 122 GLY B N 1
ATOM 2419 C CA . GLY B 1 122 ? -4.879 8.562 -9.922 1 97.88 122 GLY B CA 1
ATOM 2420 C C . GLY B 1 122 ? -4.434 9.922 -9.43 1 97.88 122 GLY B C 1
ATOM 2421 O O . GLY B 1 122 ? -4.25 10.844 -10.227 1 97.88 122 GLY B O 1
ATOM 2422 N N . TYR B 1 123 ? -4.207 10.117 -8.133 1 98.44 123 TYR B N 1
ATOM 2423 C CA . TYR B 1 123 ? -3.783 11.406 -7.598 1 98.44 123 TYR B CA 1
ATOM 2424 C C . TYR B 1 123 ? -2.289 11.617 -7.805 1 98.44 123 TYR B C 1
ATOM 2426 O O . TYR B 1 123 ? -1.513 10.664 -7.797 1 98.44 123 TYR B O 1
ATOM 2434 N N . ASP B 1 124 ? -1.929 12.852 -8.023 1 97.88 124 ASP B N 1
ATOM 2435 C CA . ASP B 1 124 ? -0.536 13.258 -7.879 1 97.88 124 ASP B CA 1
ATOM 2436 C C . ASP B 1 124 ? -0.185 13.508 -6.414 1 97.88 124 ASP B C 1
ATOM 2438 O O . ASP B 1 124 ? -0.795 14.359 -5.762 1 97.88 124 ASP B O 1
ATOM 2442 N N . ILE B 1 125 ? 0.802 12.82 -5.926 1 98.62 125 ILE B N 1
ATOM 2443 C CA . ILE B 1 125 ? 1.033 12.812 -4.488 1 98.62 125 ILE B CA 1
ATOM 2444 C C . ILE B 1 125 ? 2.393 13.438 -4.18 1 98.62 125 ILE B C 1
ATOM 2446 O O . ILE B 1 125 ? 3.406 13.055 -4.77 1 98.62 125 ILE B O 1
ATOM 2450 N N . PHE B 1 126 ? 2.398 14.328 -3.266 1 98.56 126 PHE B N 1
ATOM 2451 C CA . PHE B 1 126 ? 3.605 14.953 -2.736 1 98.56 126 PHE B CA 1
ATOM 2452 C C . PHE B 1 126 ? 3.744 14.68 -1.242 1 98.56 126 PHE B C 1
ATOM 2454 O O . PHE B 1 126 ? 2.787 14.859 -0.483 1 98.56 126 PHE B O 1
ATOM 2461 N N . ILE B 1 127 ? 4.926 14.273 -0.842 1 98.81 127 ILE B N 1
ATOM 2462 C CA . ILE B 1 127 ? 5.23 14.031 0.564 1 98.81 127 ILE B CA 1
ATOM 2463 C C . ILE B 1 127 ? 6.395 14.922 0.998 1 98.81 127 ILE B C 1
ATOM 2465 O O . ILE B 1 127 ? 7.496 14.812 0.455 1 98.81 127 ILE B O 1
ATOM 2469 N N . PRO B 1 128 ? 6.141 15.812 1.934 1 98.62 128 PRO B N 1
ATOM 2470 C CA . PRO B 1 128 ? 7.266 16.625 2.402 1 98.62 128 PRO B CA 1
ATOM 2471 C C . PRO B 1 128 ? 8.359 15.789 3.072 1 98.62 128 PRO B C 1
ATOM 2473 O O . PRO B 1 128 ? 8.055 14.852 3.82 1 98.62 128 PRO B O 1
ATOM 2476 N N . GLN B 1 129 ? 9.594 16.125 2.775 1 98.12 129 GLN B N 1
ATOM 2477 C CA . GLN B 1 129 ? 10.688 15.531 3.541 1 98.12 129 GLN B CA 1
ATOM 2478 C C . GLN B 1 129 ? 10.5 15.773 5.039 1 98.12 129 GLN B C 1
ATOM 2480 O O . GLN B 1 129 ? 10.359 16.922 5.477 1 98.12 129 GLN B O 1
ATOM 2485 N N . GLY B 1 130 ? 10.414 14.695 5.742 1 98.31 130 GLY B N 1
ATOM 2486 C CA . GLY B 1 130 ? 10.164 14.812 7.168 1 98.31 130 GLY B CA 1
ATOM 2487 C C . GLY B 1 130 ? 8.688 14.828 7.512 1 98.31 130 GLY B C 1
ATOM 2488 O O . GLY B 1 130 ? 8.312 15.055 8.664 1 98.31 130 GLY B O 1
ATOM 2489 N N . GLY B 1 131 ? 7.859 14.531 6.535 1 98.69 131 GLY B N 1
ATOM 2490 C CA . GLY B 1 131 ? 6.43 14.727 6.703 1 98.69 131 GLY B CA 1
ATOM 2491 C C . GLY B 1 131 ? 5.715 13.492 7.23 1 98.69 131 GLY B C 1
ATOM 2492 O O . GLY B 1 131 ? 4.496 13.508 7.41 1 98.69 131 GLY B O 1
ATOM 2493 N N . HIS B 1 132 ? 6.453 12.391 7.48 1 98.88 132 HIS B N 1
ATOM 2494 C CA . HIS B 1 132 ? 5.855 11.18 8.031 1 98.88 132 HIS B CA 1
ATOM 2495 C C . HIS B 1 132 ? 6.695 10.625 9.18 1 98.88 132 HIS B C 1
ATOM 2497 O O . HIS B 1 132 ? 7.914 10.812 9.211 1 98.88 132 HIS B O 1
ATOM 2503 N N . LEU B 1 133 ? 5.996 10.023 10.133 1 98.81 133 LEU B N 1
ATOM 2504 C CA . LEU B 1 133 ? 6.633 9.516 11.344 1 98.81 133 LEU B CA 1
ATOM 2505 C C . LEU B 1 133 ? 6.25 8.062 11.594 1 98.81 133 LEU B C 1
ATOM 2507 O O . LEU B 1 133 ? 5.223 7.59 11.094 1 98.81 133 LEU B O 1
ATOM 2511 N N . THR B 1 134 ? 7.07 7.387 12.297 1 98.75 134 THR B N 1
ATOM 2512 C CA . THR B 1 134 ? 6.793 6.051 12.82 1 98.75 134 THR B CA 1
ATOM 2513 C C . THR B 1 134 ? 7.664 5.754 14.039 1 98.75 134 THR B C 1
ATOM 2515 O O . THR B 1 134 ? 8.273 6.664 14.609 1 98.75 134 THR B O 1
ATOM 2518 N N . PHE B 1 135 ? 7.609 4.562 14.469 1 98.5 135 PHE B N 1
ATOM 2519 C CA . PHE B 1 135 ? 8.273 4.145 15.703 1 98.5 135 PHE B CA 1
ATOM 2520 C C . PHE B 1 135 ? 9.242 3 15.43 1 98.5 135 PHE B C 1
ATOM 2522 O O . PHE B 1 135 ? 9.195 2.383 14.367 1 98.5 135 PHE B O 1
ATOM 2529 N N . ASP B 1 136 ? 10.156 2.811 16.391 1 97.69 136 ASP B N 1
ATOM 2530 C CA . ASP B 1 136 ? 11.016 1.629 16.328 1 97.69 136 ASP B CA 1
ATOM 2531 C C . ASP B 1 136 ? 10.195 0.35 16.5 1 97.69 136 ASP B C 1
ATOM 2533 O O . ASP B 1 136 ? 9.172 0.35 17.188 1 97.69 136 ASP B O 1
ATOM 2537 N N . THR B 1 137 ? 10.617 -0.68 15.805 1 95.44 137 THR B N 1
ATOM 2538 C CA . THR B 1 137 ? 10.156 -2.033 16.078 1 95.44 137 THR B CA 1
ATOM 2539 C C . THR B 1 137 ? 11.266 -2.873 16.703 1 95.44 137 THR B C 1
ATOM 2541 O O . THR B 1 137 ? 12.414 -2.43 16.781 1 95.44 137 THR B O 1
ATOM 2544 N N . PRO B 1 138 ? 10.922 -4.035 17.219 1 93.69 138 PRO B N 1
ATOM 2545 C CA . PRO B 1 138 ? 11.984 -4.879 17.781 1 93.69 138 PRO B CA 1
ATOM 2546 C C . PRO B 1 138 ? 13.07 -5.207 16.766 1 93.69 138 PRO B C 1
ATOM 2548 O O . PRO B 1 138 ? 14.227 -5.422 17.141 1 93.69 138 PRO B O 1
ATOM 2551 N N . THR B 1 139 ? 12.719 -5.074 15.508 1 91.75 139 THR B N 1
ATOM 2552 C CA . THR B 1 139 ? 13.664 -5.574 14.516 1 91.75 139 THR B CA 1
ATOM 2553 C C . THR B 1 139 ? 14.188 -4.438 13.648 1 91.75 139 THR B C 1
ATOM 2555 O O . THR B 1 139 ? 15.227 -4.57 13 1 91.75 139 THR B O 1
ATOM 2558 N N . LEU B 1 140 ? 13.5 -3.322 13.531 1 95.75 140 LEU B N 1
ATOM 2559 C CA . LEU B 1 140 ? 13.898 -2.203 12.68 1 95.75 140 LEU B CA 1
ATOM 2560 C C . LEU B 1 140 ? 13.734 -0.878 13.422 1 95.75 140 LEU B C 1
ATOM 2562 O O . LEU B 1 140 ? 12.742 -0.675 14.125 1 95.75 140 LEU B O 1
ATOM 2566 N N . SER B 1 141 ? 14.695 0.044 13.195 1 97.12 141 SER B N 1
ATOM 2567 C CA . SER B 1 141 ? 14.539 1.396 13.719 1 97.12 141 SER B CA 1
ATOM 2568 C C . SER B 1 141 ? 13.516 2.188 12.898 1 97.12 141 SER B C 1
ATOM 2570 O O . SER B 1 141 ? 13.344 1.931 11.711 1 97.12 141 SER B O 1
ATOM 2572 N N . GLY B 1 142 ? 12.891 3.094 13.555 1 98 142 GLY B N 1
ATOM 2573 C CA . GLY B 1 142 ? 11.984 3.982 12.836 1 98 142 GLY B CA 1
ATOM 2574 C C . GLY B 1 142 ? 12.633 4.668 11.648 1 98 142 GLY B C 1
ATOM 2575 O O . GLY B 1 142 ? 12.023 4.793 10.586 1 98 142 GLY B O 1
ATOM 2576 N N . ASP B 1 143 ? 13.867 5.094 11.812 1 98 143 ASP B N 1
ATOM 2577 C CA . ASP B 1 143 ? 14.602 5.766 10.734 1 98 143 ASP B CA 1
ATOM 2578 C C . ASP B 1 143 ? 14.812 4.828 9.547 1 98 143 ASP B C 1
ATOM 2580 O O . ASP B 1 143 ? 14.695 5.246 8.391 1 98 143 ASP B O 1
ATOM 2584 N N . SER B 1 144 ? 15.133 3.564 9.844 1 97.25 144 SER B N 1
ATOM 2585 C CA . SER B 1 144 ? 15.312 2.582 8.781 1 97.25 144 SER B CA 1
ATOM 2586 C C . SER B 1 144 ? 14.008 2.324 8.031 1 97.25 144 SER B C 1
ATOM 2588 O O . SER B 1 144 ? 14 2.195 6.809 1 97.25 144 SER B O 1
ATOM 2590 N N . ILE B 1 145 ? 12.922 2.246 8.773 1 98.12 145 ILE B N 1
ATOM 2591 C CA . ILE B 1 145 ? 11.609 2.049 8.18 1 98.12 145 ILE B CA 1
ATOM 2592 C C . ILE B 1 145 ? 11.273 3.225 7.262 1 98.12 145 ILE B C 1
ATOM 2594 O O . ILE B 1 145 ? 10.883 3.029 6.109 1 98.12 145 ILE B O 1
ATOM 2598 N N . LYS B 1 146 ? 11.484 4.395 7.758 1 98.44 146 LYS B N 1
ATOM 2599 C CA . LYS B 1 146 ? 11.18 5.59 6.973 1 98.44 146 LYS B CA 1
ATOM 2600 C C . LYS B 1 146 ? 12 5.625 5.688 1 98.44 146 LYS B C 1
ATOM 2602 O O . LYS B 1 146 ? 11.461 5.871 4.605 1 98.44 146 LYS B O 1
ATOM 2607 N N . LYS B 1 147 ? 13.258 5.371 5.801 1 97.5 147 LYS B N 1
ATOM 2608 C CA . LYS B 1 147 ? 14.133 5.391 4.629 1 97.5 147 LYS B CA 1
ATOM 2609 C C . LYS B 1 147 ? 13.703 4.348 3.604 1 97.5 147 LYS B C 1
ATOM 2611 O O . LYS B 1 147 ? 13.703 4.617 2.4 1 97.5 147 LYS B O 1
ATOM 2616 N N . HIS B 1 148 ? 13.375 3.17 4.082 1 97.94 148 HIS B N 1
ATOM 2617 C CA . HIS B 1 148 ? 12.914 2.092 3.217 1 97.94 148 HIS B CA 1
ATOM 2618 C C . HIS B 1 148 ? 11.688 2.521 2.412 1 97.94 148 HIS B C 1
ATOM 2620 O O . HIS B 1 148 ? 11.656 2.367 1.188 1 97.94 148 HIS B O 1
ATOM 2626 N N . TYR B 1 149 ? 10.734 3.131 3.041 1 98.5 149 TYR B N 1
ATOM 2627 C CA . TYR B 1 149 ? 9.484 3.504 2.385 1 98.5 149 TYR B CA 1
ATOM 2628 C C . TYR B 1 149 ? 9.68 4.73 1.499 1 98.5 149 TYR B C 1
ATOM 2630 O O . TYR B 1 149 ? 9.078 4.828 0.425 1 98.5 149 TYR B O 1
ATOM 2638 N N . GLU B 1 150 ? 10.516 5.648 1.912 1 98.44 150 GLU B N 1
ATOM 2639 C CA . GLU B 1 150 ? 10.82 6.801 1.065 1 98.44 150 GLU B CA 1
ATOM 2640 C C . GLU B 1 150 ? 11.43 6.359 -0.262 1 98.44 150 GLU B C 1
ATOM 2642 O O . GLU B 1 150 ? 11.109 6.922 -1.313 1 98.44 150 GLU B O 1
ATOM 2647 N N . ASN B 1 151 ? 12.266 5.359 -0.183 1 97.19 151 ASN B N 1
ATOM 2648 C CA . ASN B 1 151 ? 12.875 4.828 -1.397 1 97.19 151 ASN B CA 1
ATOM 2649 C C . ASN B 1 151 ? 11.844 4.172 -2.303 1 97.19 151 ASN B C 1
ATOM 2651 O O . ASN B 1 151 ? 11.961 4.219 -3.529 1 97.19 151 ASN B O 1
ATOM 2655 N N . ILE B 1 152 ? 10.859 3.59 -1.705 1 97.81 152 ILE B N 1
ATOM 2656 C CA . ILE B 1 152 ? 9.805 2.916 -2.463 1 97.81 152 ILE B CA 1
ATOM 2657 C C . ILE B 1 152 ? 8.883 3.953 -3.1 1 97.81 152 ILE B C 1
ATOM 2659 O O . ILE B 1 152 ? 8.492 3.812 -4.258 1 97.81 152 ILE B O 1
ATOM 2663 N N . TRP B 1 153 ? 8.539 5.039 -2.398 1 98.62 153 TRP B N 1
ATOM 2664 C CA . TRP B 1 153 ? 7.539 6.016 -2.818 1 98.62 153 TRP B CA 1
ATOM 2665 C C . TRP B 1 153 ? 8.086 6.922 -3.916 1 98.62 153 TRP B C 1
ATOM 2667 O O . TRP B 1 153 ? 7.383 7.23 -4.883 1 98.62 153 TRP B O 1
ATOM 2677 N N . HIS B 1 154 ? 9.359 7.344 -3.744 1 97.62 154 HIS B N 1
ATOM 2678 C CA . HIS B 1 154 ? 9.891 8.438 -4.547 1 97.62 154 HIS B CA 1
ATOM 2679 C C . HIS B 1 154 ? 10 8.047 -6.016 1 97.62 154 HIS B C 1
ATOM 2681 O O . HIS B 1 154 ? 10.664 7.059 -6.348 1 97.62 154 HIS B O 1
ATOM 2687 N N . HIS B 1 155 ? 9.234 8.789 -6.863 1 95 155 HIS B N 1
ATOM 2688 C CA . HIS B 1 155 ? 9.164 8.68 -8.312 1 95 155 HIS B CA 1
ATOM 2689 C C . HIS B 1 155 ? 8.484 7.383 -8.742 1 95 155 HIS B C 1
ATOM 2691 O O . HIS B 1 155 ? 8.68 6.914 -9.867 1 95 155 HIS B O 1
ATOM 2697 N N . ARG B 1 156 ? 7.754 6.75 -7.855 1 97.75 156 ARG B N 1
ATOM 2698 C CA . ARG B 1 156 ? 6.961 5.562 -8.164 1 97.75 156 ARG B CA 1
ATOM 2699 C C . ARG B 1 156 ? 5.5 5.77 -7.781 1 97.75 156 ARG B C 1
ATOM 2701 O O . ARG B 1 156 ? 4.605 5.605 -8.617 1 97.75 156 ARG B O 1
ATOM 2708 N N . PHE B 1 157 ? 5.332 6.234 -6.555 1 98.69 157 PHE B N 1
ATOM 2709 C CA . PHE B 1 157 ? 3.973 6.488 -6.086 1 98.69 157 PHE B CA 1
ATOM 2710 C C . PHE B 1 157 ? 3.77 7.973 -5.801 1 98.69 157 PHE B C 1
ATOM 2712 O O . PHE B 1 157 ? 2.666 8.492 -5.957 1 98.69 157 PHE B O 1
ATOM 2719 N N . ALA B 1 158 ? 4.848 8.594 -5.316 1 98.75 158 ALA B N 1
ATOM 2720 C CA . ALA B 1 158 ? 4.82 9.969 -4.832 1 98.75 158 ALA B CA 1
ATOM 2721 C C . ALA B 1 158 ? 6.148 10.672 -5.098 1 98.75 158 ALA B C 1
ATOM 2723 O O . ALA B 1 158 ? 7.137 10.031 -5.457 1 98.75 158 ALA B O 1
ATOM 2724 N N . THR B 1 159 ? 6.145 11.953 -4.965 1 98.12 159 THR B N 1
ATOM 2725 C CA . THR B 1 159 ? 7.367 12.742 -5 1 98.12 159 THR B CA 1
ATOM 2726 C C . THR B 1 159 ? 7.699 13.297 -3.617 1 98.12 159 THR B C 1
ATOM 2728 O O . THR B 1 159 ? 6.887 14 -3.018 1 98.12 159 THR B O 1
ATOM 2731 N N . MET B 1 160 ? 8.852 12.906 -3.148 1 98.06 160 MET B N 1
ATOM 2732 C CA . MET B 1 160 ? 9.359 13.547 -1.941 1 98.06 160 MET B CA 1
ATOM 2733 C C . MET B 1 160 ? 9.828 14.969 -2.24 1 98.06 160 MET B C 1
ATOM 2735 O O . MET B 1 160 ? 10.609 15.188 -3.168 1 98.06 160 MET B O 1
ATOM 2739 N N . VAL B 1 161 ? 9.352 15.891 -1.408 1 97.5 161 VAL B N 1
ATOM 2740 C CA . VAL B 1 161 ? 9.594 17.281 -1.785 1 97.5 161 VAL B CA 1
ATOM 2741 C C . VAL B 1 161 ? 10.07 18.062 -0.569 1 97.5 161 VAL B C 1
ATOM 2743 O O . VAL B 1 161 ? 9.656 17.797 0.559 1 97.5 161 VAL B O 1
ATOM 2746 N N . ALA B 1 162 ? 10.898 19.031 -0.837 1 97.12 162 ALA B N 1
ATOM 2747 C CA . ALA B 1 162 ? 11.328 19.953 0.212 1 97.12 162 ALA B CA 1
ATOM 2748 C C . ALA B 1 162 ? 10.219 20.938 0.563 1 97.12 162 ALA B C 1
ATOM 2750 O O . ALA B 1 162 ? 9.367 21.25 -0.272 1 97.12 162 ALA B O 1
ATOM 2751 N N . LYS B 1 163 ? 10.312 21.438 1.739 1 96 163 LYS B N 1
ATOM 2752 C CA . LYS B 1 163 ? 9.297 22.344 2.27 1 96 163 LYS B CA 1
ATOM 2753 C C . LYS B 1 163 ? 9.086 23.531 1.347 1 96 163 LYS B C 1
ATOM 2755 O O . LYS B 1 163 ? 7.949 23.891 1.028 1 96 163 LYS B O 1
ATOM 2760 N N . ASP B 1 164 ? 10.125 24.047 0.898 1 93.69 164 ASP B N 1
ATOM 2761 C CA . ASP B 1 164 ? 10.039 25.297 0.135 1 93.69 164 ASP B CA 1
ATOM 2762 C C . ASP B 1 164 ? 9.281 25.078 -1.175 1 93.69 164 ASP B C 1
ATOM 2764 O O . ASP B 1 164 ? 8.523 25.953 -1.608 1 93.69 164 ASP B O 1
ATOM 2768 N N . SER B 1 165 ? 9.461 23.984 -1.811 1 93 165 SER B N 1
ATOM 2769 C CA . SER B 1 165 ? 8.75 23.672 -3.047 1 93 165 SER B CA 1
ATOM 2770 C C . SER B 1 165 ? 7.254 23.5 -2.797 1 93 165 SER B C 1
ATOM 2772 O O . SER B 1 165 ? 6.434 23.875 -3.629 1 93 165 SER B O 1
ATOM 2774 N N . LEU B 1 166 ? 6.914 23 -1.668 1 93.31 166 LEU B N 1
ATOM 2775 C CA . LEU B 1 166 ? 5.512 22.766 -1.33 1 93.31 166 LEU B CA 1
ATOM 2776 C C . LEU B 1 166 ? 4.809 24.094 -1.043 1 93.31 166 LEU B C 1
ATOM 2778 O O . LEU B 1 166 ? 3.643 24.266 -1.404 1 93.31 166 LEU B O 1
ATOM 2782 N N . LEU B 1 167 ? 5.523 24.953 -0.39 1 90.88 167 LEU B N 1
ATOM 2783 C CA . LEU B 1 167 ? 4.941 26.266 -0.104 1 90.88 167 LEU B CA 1
ATOM 2784 C C . LEU B 1 167 ? 4.586 27 -1.395 1 90.88 167 LEU B C 1
ATOM 2786 O O . LEU B 1 167 ? 3.559 27.672 -1.467 1 90.88 167 LEU B O 1
ATOM 2790 N N . LYS B 1 168 ? 5.375 26.719 -2.441 1 88.94 168 LYS B N 1
ATOM 2791 C CA . LYS B 1 168 ? 5.086 27.297 -3.748 1 88.94 168 LYS B CA 1
ATOM 2792 C C . LYS B 1 168 ? 3.852 26.656 -4.375 1 88.94 168 LYS B C 1
ATOM 2794 O O . LYS B 1 168 ? 3.018 27.344 -4.969 1 88.94 168 LYS B O 1
ATOM 2799 N N . LEU B 1 169 ? 3.807 25.344 -4.148 1 87.69 169 LEU B N 1
ATOM 2800 C CA . LEU B 1 169 ? 2.674 24.609 -4.695 1 87.69 169 LEU B CA 1
ATOM 2801 C C . LEU B 1 169 ? 1.368 25.062 -4.047 1 87.69 169 LEU B C 1
ATOM 2803 O O . LEU B 1 169 ? 0.354 25.219 -4.73 1 87.69 169 LEU B O 1
ATOM 2807 N N . ILE B 1 170 ? 1.388 25.312 -2.799 1 91.19 170 ILE B N 1
ATOM 2808 C CA . ILE B 1 170 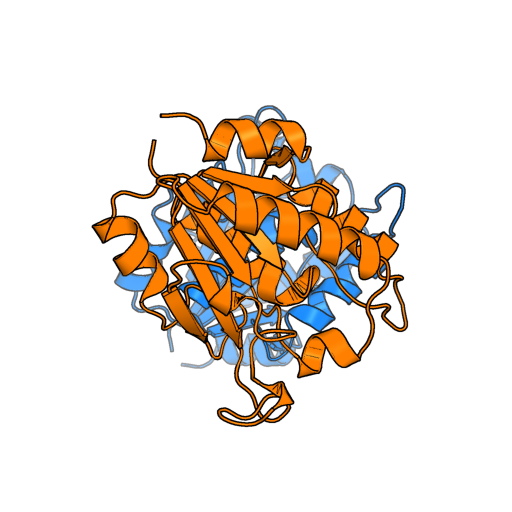? 0.204 25.672 -2.027 1 91.19 170 ILE B CA 1
ATOM 2809 C C . ILE B 1 170 ? -0.224 27.094 -2.381 1 91.19 170 ILE B C 1
ATOM 2811 O O . ILE B 1 170 ? -1.418 27.391 -2.488 1 91.19 170 ILE B O 1
ATOM 2815 N N . ASN B 1 171 ? 0.739 27.891 -2.648 1 85.94 171 ASN B N 1
ATOM 2816 C CA . ASN B 1 171 ? 0.442 29.312 -2.84 1 85.94 171 ASN B CA 1
ATOM 2817 C C . ASN B 1 171 ? 0.296 29.656 -4.316 1 85.94 171 ASN B C 1
ATOM 2819 O O . ASN B 1 171 ? -0.042 30.797 -4.664 1 85.94 171 ASN B O 1
ATOM 2823 N N . GLU B 1 172 ? 0.645 28.594 -5.066 1 73.75 172 GLU B N 1
ATOM 2824 C CA . GLU B 1 172 ? 0.483 28.891 -6.488 1 73.75 172 GLU B CA 1
ATOM 2825 C C . GLU B 1 172 ? -0.992 28.984 -6.867 1 73.75 172 GLU B C 1
ATOM 2827 O O . GLU B 1 172 ? -1.825 28.234 -6.352 1 73.75 172 GLU B O 1
ATOM 2832 N N . GLU B 1 173 ? -1.422 30.219 -7.418 1 58.78 173 GLU B N 1
ATOM 2833 C CA . GLU B 1 173 ? -2.746 30.562 -7.922 1 58.78 173 GLU B CA 1
ATOM 2834 C C . GLU B 1 173 ? -3.031 29.875 -9.25 1 58.78 173 GLU B C 1
ATOM 2836 O O . GLU B 1 173 ? -2.146 29.766 -10.102 1 58.78 173 GLU B O 1
#

Foldseek 3Di:
DEEEEEEEAQFQLVCVVPFPPSVVLVVLVLVVLVLLAPFNYAYEYEFEDDPSQHPPDNRRHHHVNSCVSHDHHYWYDHALASPPPTCVVVVCVVVPHQEYEYAYDDQVTSRLNNLQVSLVVPHAYEYEDSRHTHQDDPVGGRVRSNVVSCVVCPPPRYNYDYSVVVSCVRRPD/DEEEEEEEAQFQLVCVVPFPCSVVLVVLVLVVLVLLAPFNYAYEYEFEDDPSQHPPDNRRHHHVNSCVSHDHHYWYDHALASPPPTCVVVVCVVVVHQEYEYAYDDLVTSRLNNLQVSLVVPHAYEYEDSRHTHQDDPVGGRVRSNVVSCVVCPPPRYNYDYSVVVSCVRRPD

Solvent-accessible surface area (backbone atoms only — not comparable to full-atom values): 18073 Å² total; per-residue (Å²): 99,47,31,32,38,39,38,31,41,54,18,29,51,62,54,69,69,57,42,76,64,49,68,61,33,50,53,52,50,51,52,53,51,55,51,30,53,88,35,66,27,43,39,34,40,35,34,58,42,50,92,90,23,40,83,88,39,77,41,34,33,52,41,90,55,55,62,74,78,42,82,62,45,80,46,68,29,72,53,54,29,66,51,47,93,41,61,48,61,62,52,36,54,75,65,65,41,50,36,36,38,45,32,28,27,38,41,91,49,26,36,45,44,30,49,53,48,40,34,64,74,65,39,48,37,35,31,42,70,66,32,58,37,42,59,65,50,100,85,44,48,28,68,57,52,47,52,55,49,50,63,58,31,47,84,71,51,26,39,70,35,55,67,70,63,48,56,47,59,39,62,42,114,100,47,30,31,40,38,37,31,42,55,18,30,52,61,54,69,68,58,42,74,64,50,68,62,33,50,51,51,51,52,52,52,50,55,52,33,49,88,35,65,28,43,37,35,40,36,36,57,43,48,93,90,23,40,82,89,38,76,39,33,34,54,41,89,55,56,64,74,78,38,79,64,45,80,46,68,29,72,53,56,31,65,52,46,93,42,63,48,61,62,51,36,55,75,65,65,41,49,36,36,38,45,32,31,29,38,40,90,48,27,36,45,44,31,48,54,47,41,35,65,74,65,38,46,39,34,30,41,71,65,31,60,36,44,60,66,51,100,85,45,49,29,69,57,52,48,52,54,50,49,62,60,30,46,86,71,49,25,39,70,34,56,66,71,62,48,55,48,57,40,60,42,113

Radius of gyration: 20.96 Å; Cα contacts (8 Å, |Δi|>4): 678; chains: 2; bounding box: 40×61×50 Å

Nearest PDB structures (foldseek):
  2a67-assembly1_A  TM=9.249E-01  e=2.850E-17  Enterococcus faecalis V583
  5ha8-assembly1_A-2  TM=8.954E-01  e=8.117E-14  Microbacterium hydrocarbonoxydans
  6kua-assembly1_B  TM=8.009E-01  e=4.118E-10  Staphylococcus aureus
  6kua-assembly1_A  TM=7.637E-01  e=1.393E-09  Staphylococcus aureus
  6kua-assembly2_F  TM=7.604E-01  e=1.496E-08  Staphylococcus aureus

Sequence (346 aa):
MTCALLLIDIQQGIMDKKPKHLTNFAVLLDDLLLSAKGSNCEVIWIRHHDKELPQGSPQWEIWEQRHLVTHHKIIDKTYNSCFKDTHLHDYLQSKHISQLIMMGLQTEYCFDTSVKVAFEYGYDIFIPQGGHLTFDTPTLSGDSIKKHYENIWHHRFATMVAKDSLLKLINEEMTCALLLIDIQQGIMDKKPKHLTNFAVLLDDLLLSAKGSNCEVIWIRHHDKELPQGSPQWEIWEQRHLVTHHKIIDKTYNSCFKDTHLHDYLQSKHISQLIMMGLQTEYCFDTSVKVAFEYGYDIFIPQGGHLTFDTPTLSGDSIKKHYENIWHHRFATMVAKDSLLKLINEE

pLDDT: mean 95.85, std 5.79, range [57.66, 98.94]

Organism: Streptococcus agalactiae serotype V (strain ATCC BAA-611 / 2603 V/R) (NCBI:txid208435)

Secondary structure (DSSP, 8-state):
--EEEEEES-BHHHHTT--TTHHHHHHHHHHHHHHHTTSSPEEEEEEE-SSSS-TTSGGGSBGGGGGGGS-EEEEEESSSSSSTTSSHHHHHHHTT--EEEEEEE-IIIIIHHHHHHHHHTT-EEEEETT-EE----SSS-HHHHHHHHHHHHBTTTBEEE-HHHHHHHHH--/--EEEEEES-BHHHHTT--TTHHHHHHHHHHHHHHHTTSSPEEEEEEE-SSSS-TTSGGGSBGGGGGGGS-EEEEEESSSSSSTTSSHHHHHHHTT--EEEEEEE-IIIIIHHHHHHHHHTT-EEEEETT-EE----SSS-HHHHHHHHHHHHBTTTBEEE-HHHHHHHHH--

InterPro domains:
  IPR000868 Isochorismatase-like domain [PF00857] (3-135)
  IPR036380 Isochorismatase-like superfamily [G3DSA:3.40.50.850] (2-163)
  IPR036380 Isochorismatase-like superfamily [SSF52499] (2-163)
  IPR050272 Isochorismatase-like hydrolase [PTHR43540] (2-170)